Protein AF-A0A9W6FPJ8-F1 (afdb_monomer_lite)

Secondary structure (DSSP, 8-state):
-PPP--------------GGGTTTSS------------HHHHHHHHHHHHHHHHHHHHHHHHHHHHHHHHHHHHHHHHHHHHHHHHHHHHHHHHHHHHTTPPPPHHHHHHHHHT-TTS-HHHHHHHTT-TTHHHHHHHHHHSS-EEEE-TTSS--EEEES-STT---S-HHHHHHHHHHHHHHHHHHHHHHHHHHHHHHHHHHHHHHHHHHTT--HHHHHHH---SS--HHHHHHHHHHHHHHHHHHGGGTSSSSSS--

Radius of gyration: 35.2 Å; chains: 1; bounding box: 93×47×90 Å

pLDDT: mean 74.2, std 18.79, range [30.8, 96.25]

Organism: NCBI:txid88374

Sequence (259 aa):
MLPPRMFRAETVLQPSYSPECQSGVGGHQYSTYMARVDRRDRLSTSTELIAECEAQMWRAAAEVAAARAARDEAERRLQLARDAVGPMIQRYGSALDLNNQHVSRETVRALYWDHPDIRARDISDAFAIEGGAAAVHRHSGSSEVVVWCVGGCDTEIRIRSRTSWSDICEPCMARRTQERREAHEAWQAQHRAAREADKDRDRVWIREQLSAGRTPEEVSRSWEPDETSSLARAIFRETLLEELARWIPSRHVREDVGG

Foldseek 3Di:
DDDDDDDPPPPPPPPPDDCVVVPPDDDPDDDDDPDDDDPVVVVVVVVVVVVVVVVVVVVVVVVVVVVVVVVVVVVVVVVVVLVVVLVVLLVVLVVCVVVVHADDLVNLLCQVPVPVSRQLQSNCVSNVPPPGSVVSQQSNLVDWDWDAQPLPPRDTDTGSGPVPDPSHDPVSVVVVVVVVVVVVVVVVVVVVVVLVVLLVVLLVQLVVCVVVVDDLVRSLVPDDDPDPDPVSSVSSVVSSVVNCVVVVVVVPPPDPDDD

Structure (mmCIF, N/CA/C/O backbone):
data_AF-A0A9W6FPJ8-F1
#
_entry.id   AF-A0A9W6FPJ8-F1
#
loop_
_atom_site.group_PDB
_atom_site.id
_atom_site.type_symbol
_atom_site.label_atom_id
_atom_site.label_alt_id
_atom_site.label_comp_id
_atom_site.label_asym_id
_atom_site.label_entity_id
_atom_site.label_seq_id
_atom_site.pdbx_PDB_ins_code
_atom_site.Cartn_x
_atom_site.Cartn_y
_atom_site.Cartn_z
_atom_site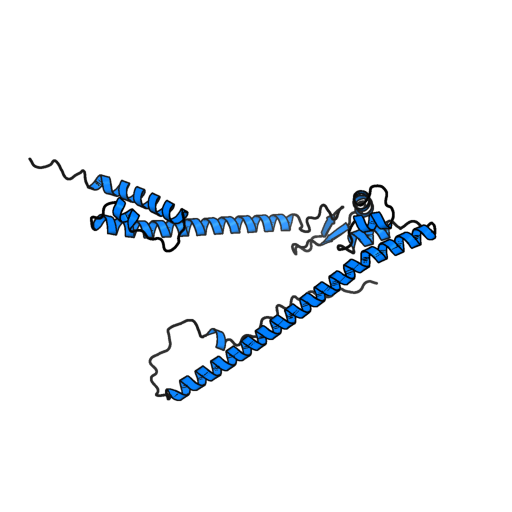.occupancy
_atom_site.B_iso_or_equiv
_atom_site.auth_seq_id
_atom_site.auth_comp_id
_atom_site.auth_asym_id
_atom_site.auth_atom_id
_atom_site.pdbx_PDB_model_num
ATOM 1 N N . MET A 1 1 ? -16.265 -23.450 19.281 1.00 30.80 1 MET A N 1
ATOM 2 C CA . MET A 1 1 ? -16.197 -24.068 17.939 1.00 30.80 1 MET A CA 1
ATOM 3 C C . MET A 1 1 ? -16.129 -22.945 16.918 1.00 30.80 1 MET A C 1
ATOM 5 O O . MET A 1 1 ? -17.082 -22.187 16.816 1.00 30.80 1 MET A O 1
ATOM 9 N N . LEU A 1 2 ? -14.980 -22.772 16.266 1.00 31.95 2 LEU A N 1
ATOM 10 C CA . LEU A 1 2 ? -14.749 -21.771 15.215 1.00 31.95 2 LEU A CA 1
ATOM 11 C C . LEU A 1 2 ? -14.789 -22.476 13.845 1.00 31.95 2 LEU A C 1
ATOM 13 O O . LEU A 1 2 ? -14.397 -23.643 13.784 1.00 31.95 2 LEU A O 1
ATOM 17 N N . PRO A 1 3 ? -15.254 -21.827 12.763 1.00 32.22 3 PRO A N 1
ATOM 18 C CA . PRO A 1 3 ? -15.285 -22.447 11.442 1.00 32.22 3 PRO A CA 1
ATOM 19 C C . PRO A 1 3 ? -13.881 -22.511 10.806 1.00 32.22 3 PRO A C 1
ATOM 21 O O . PRO A 1 3 ? -13.049 -21.640 11.075 1.00 32.22 3 PRO A O 1
ATOM 24 N N . PRO A 1 4 ? -13.619 -23.487 9.915 1.00 36.69 4 PRO A N 1
ATOM 25 C CA . PRO A 1 4 ? -12.399 -23.528 9.121 1.00 36.69 4 PRO A CA 1
ATOM 26 C C . PRO A 1 4 ? -12.493 -22.464 8.021 1.00 36.69 4 PRO A C 1
ATOM 28 O O . PRO A 1 4 ? -13.394 -22.507 7.182 1.00 36.69 4 PRO A O 1
ATOM 31 N N . ARG A 1 5 ? -11.589 -21.477 8.011 1.00 40.25 5 ARG A N 1
ATOM 32 C CA . ARG A 1 5 ? -11.500 -20.547 6.880 1.00 40.25 5 ARG A CA 1
ATOM 33 C C . ARG A 1 5 ? -10.633 -21.155 5.788 1.00 40.25 5 ARG A C 1
ATOM 35 O O . ARG A 1 5 ? -9.445 -21.394 5.964 1.00 40.25 5 ARG A O 1
ATOM 42 N N . MET A 1 6 ? -11.328 -21.437 4.693 1.00 32.88 6 MET A N 1
ATOM 43 C CA . MET A 1 6 ? -10.871 -22.057 3.465 1.00 32.88 6 MET A CA 1
ATOM 44 C C . MET A 1 6 ? -9.714 -21.301 2.807 1.00 32.88 6 MET A C 1
ATOM 46 O O . MET A 1 6 ? -9.675 -20.072 2.785 1.00 32.88 6 MET A O 1
ATOM 50 N N . PHE A 1 7 ? -8.818 -22.106 2.242 1.00 34.84 7 PHE A N 1
ATOM 51 C CA . PHE A 1 7 ? -7.838 -21.811 1.206 1.00 34.84 7 PHE A CA 1
ATOM 52 C C . PHE A 1 7 ? -8.159 -20.575 0.351 1.00 34.84 7 PHE A C 1
ATOM 54 O O . PHE A 1 7 ? -9.160 -20.540 -0.365 1.00 34.84 7 PHE A O 1
ATOM 61 N N . ARG A 1 8 ? -7.234 -19.609 0.324 1.00 35.06 8 ARG A N 1
ATOM 62 C CA . ARG A 1 8 ? -7.057 -18.749 -0.851 1.00 35.06 8 ARG A CA 1
ATOM 63 C C . ARG A 1 8 ? -6.276 -19.545 -1.891 1.00 35.06 8 ARG A C 1
ATOM 65 O O . ARG A 1 8 ? -5.055 -19.484 -1.937 1.00 35.06 8 ARG A O 1
ATOM 72 N N . ALA A 1 9 ? -6.990 -20.301 -2.717 1.00 33.94 9 ALA A N 1
ATOM 73 C CA . ALA A 1 9 ? -6.494 -20.567 -4.055 1.00 33.94 9 ALA A CA 1
ATOM 74 C C . ALA A 1 9 ? -6.689 -19.264 -4.836 1.00 33.94 9 ALA A C 1
ATOM 76 O O . ALA A 1 9 ? -7.799 -18.953 -5.270 1.00 33.94 9 ALA A O 1
ATOM 77 N N . GLU A 1 10 ? -5.625 -18.474 -4.976 1.00 34.28 10 GLU A N 1
ATOM 78 C CA . GLU A 1 10 ? -5.518 -17.565 -6.113 1.00 34.28 10 GLU A CA 1
ATOM 79 C C . GLU A 1 10 ? -5.540 -18.445 -7.358 1.00 34.28 10 GLU A C 1
ATOM 81 O O . GLU A 1 10 ? -4.522 -18.926 -7.849 1.00 34.28 10 GLU A O 1
ATOM 86 N N . THR A 1 11 ? -6.749 -18.724 -7.836 1.00 36.41 11 THR A N 1
ATOM 87 C CA . THR A 1 11 ? -6.932 -19.199 -9.193 1.00 36.41 11 THR A CA 1
ATOM 88 C C . THR A 1 11 ? -6.611 -17.977 -10.030 1.00 36.41 11 THR A C 1
ATOM 90 O O . THR A 1 11 ? -7.465 -17.119 -10.250 1.00 36.41 11 THR A O 1
ATOM 93 N N . VAL A 1 12 ? -5.338 -17.835 -10.400 1.00 36.38 12 VAL A N 1
ATOM 94 C CA . VAL A 1 12 ? -4.962 -17.023 -11.548 1.00 36.38 12 VAL A CA 1
ATOM 95 C C . VAL A 1 12 ? -5.827 -17.574 -12.670 1.00 36.38 12 VAL A C 1
ATOM 97 O O . VAL A 1 12 ? -5.592 -18.683 -13.148 1.00 36.38 12 VAL A O 1
ATOM 100 N N . LEU A 1 13 ? -6.899 -16.855 -13.003 1.00 35.12 13 LEU A N 1
ATOM 101 C CA . LEU A 1 13 ? -7.647 -17.069 -14.227 1.00 35.12 13 LEU A CA 1
ATOM 102 C C . LEU A 1 13 ? -6.629 -16.817 -15.328 1.00 35.12 13 LEU A C 1
ATOM 104 O O . LEU A 1 13 ? -6.406 -15.675 -15.720 1.00 35.12 13 LEU A O 1
ATOM 108 N N . GLN A 1 14 ? -5.920 -17.868 -15.737 1.00 35.00 14 GLN A N 1
ATOM 109 C CA . GLN A 1 14 ? -5.191 -17.832 -16.981 1.00 35.00 14 GLN A CA 1
ATOM 110 C C . GLN A 1 14 ? -6.270 -17.667 -18.046 1.00 35.00 14 GLN A C 1
ATOM 112 O O . GLN A 1 14 ? -7.116 -18.555 -18.175 1.00 35.00 14 GLN A O 1
ATOM 117 N N . PRO A 1 15 ? -6.316 -16.530 -18.755 1.00 38.25 15 PRO A N 1
ATOM 118 C CA . PRO A 1 15 ? -7.157 -16.438 -19.931 1.00 38.25 15 PRO A CA 1
ATOM 119 C C . PRO A 1 15 ? -6.788 -17.604 -20.848 1.00 38.25 15 PRO A C 1
ATOM 121 O O . PRO A 1 15 ? -5.620 -17.799 -21.191 1.00 38.25 15 PRO A O 1
ATOM 124 N N . SER A 1 16 ? -7.784 -18.418 -21.180 1.00 41.06 16 SER A N 1
ATOM 125 C CA . SER A 1 16 ? -7.680 -19.511 -22.136 1.00 41.06 16 SER A CA 1
ATOM 126 C C . SER A 1 16 ? -7.473 -18.916 -23.528 1.00 41.06 16 SER A C 1
ATOM 128 O O . SER A 1 16 ? -8.414 -18.788 -24.307 1.00 41.06 16 SER A O 1
ATOM 130 N N . TYR A 1 17 ? -6.253 -18.468 -23.812 1.00 45.59 17 TYR A N 1
ATOM 131 C CA . TYR A 1 17 ? -5.862 -18.014 -25.136 1.00 45.59 17 TYR A CA 1
ATOM 132 C C . TYR A 1 17 ? -5.575 -19.233 -26.008 1.00 45.59 17 TYR A C 1
ATOM 134 O O . TYR A 1 17 ? -4.779 -20.097 -25.635 1.00 45.59 17 TYR A O 1
ATOM 142 N N . SER A 1 18 ? -6.222 -19.301 -27.173 1.00 42.56 18 SER A N 1
ATOM 143 C CA . SER A 1 18 ? -5.854 -20.275 -28.196 1.00 42.56 18 SER A CA 1
ATOM 144 C C . SER A 1 18 ? -4.434 -19.956 -28.695 1.00 42.56 18 SER A C 1
ATOM 146 O O . SER A 1 18 ? -4.172 -18.803 -29.056 1.00 42.56 18 SER A O 1
ATOM 148 N N . PRO A 1 19 ? -3.507 -20.932 -28.736 1.00 50.31 19 PRO A N 1
ATOM 149 C CA . PRO A 1 19 ? -2.135 -20.725 -29.211 1.00 50.31 19 PRO A CA 1
ATOM 150 C C . PRO A 1 19 ? -2.054 -20.251 -30.676 1.00 50.31 19 PRO A C 1
ATOM 152 O O . PRO A 1 19 ? -1.022 -19.737 -31.099 1.00 50.31 19 PRO A O 1
ATOM 155 N N . GLU A 1 20 ? -3.144 -20.346 -31.439 1.00 47.44 20 GLU A N 1
ATOM 156 C CA . GLU A 1 20 ? -3.218 -19.926 -32.844 1.00 47.44 20 GLU A CA 1
ATOM 157 C C . GLU A 1 20 ? -3.159 -18.396 -33.036 1.00 47.44 20 GLU A C 1
ATOM 159 O O . GLU A 1 20 ? -2.593 -17.930 -34.026 1.00 47.44 20 GLU A O 1
ATOM 164 N N . CYS A 1 21 ? -3.632 -17.589 -32.072 1.00 44.09 21 CYS A N 1
ATOM 165 C CA . CYS A 1 21 ? -3.516 -16.122 -32.161 1.00 44.09 21 CYS A CA 1
ATOM 166 C C . CYS A 1 21 ? -2.109 -15.610 -31.731 1.00 44.09 21 CYS A C 1
ATOM 168 O O . CYS A 1 21 ? -1.818 -14.430 -31.916 1.00 44.09 21 CYS A O 1
ATOM 170 N N . GLN A 1 22 ? -1.205 -16.454 -31.193 1.00 46.06 22 GLN A N 1
ATOM 171 C CA . GLN A 1 22 ? 0.182 -16.063 -30.848 1.00 46.06 22 GLN A CA 1
ATOM 172 C C . GLN A 1 22 ? 1.151 -16.122 -32.041 1.00 46.06 22 GLN A C 1
ATOM 174 O O . GLN A 1 22 ? 2.138 -15.388 -32.073 1.00 46.06 22 GLN A O 1
ATOM 179 N N . SER A 1 23 ? 0.876 -16.955 -33.046 1.00 43.94 23 SER A N 1
ATOM 180 C CA . SER A 1 23 ? 1.789 -17.210 -34.174 1.00 43.94 23 SER A CA 1
ATOM 181 C C . SER A 1 23 ? 1.820 -16.125 -35.265 1.00 43.94 23 SER A C 1
ATOM 183 O O . SER A 1 23 ? 2.499 -16.295 -36.274 1.00 43.94 23 SER A O 1
ATOM 185 N N . GLY A 1 24 ? 1.113 -15.003 -35.093 1.00 42.00 24 GLY A N 1
ATOM 186 C CA . GLY A 1 24 ? 1.022 -13.946 -36.111 1.00 42.00 24 GLY A CA 1
ATOM 187 C C . GLY A 1 24 ? 2.214 -12.982 -36.184 1.00 42.00 24 GLY A C 1
ATOM 188 O O . GLY A 1 24 ? 2.346 -12.263 -37.172 1.00 42.00 24 GLY A O 1
ATOM 189 N N . VAL A 1 25 ? 3.087 -12.941 -35.170 1.00 41.84 25 VAL A N 1
ATOM 190 C CA . VAL A 1 25 ? 4.192 -11.966 -35.106 1.00 41.84 25 VAL A CA 1
ATOM 191 C C . VAL A 1 25 ? 5.490 -12.653 -34.684 1.00 41.84 25 VAL A C 1
ATOM 193 O O . VAL A 1 25 ? 5.922 -12.564 -33.541 1.00 41.84 25 VAL A O 1
ATOM 196 N N . GLY A 1 26 ? 6.132 -13.352 -35.620 1.00 33.97 26 GLY A N 1
ATOM 197 C CA . GLY A 1 26 ? 7.508 -13.811 -35.435 1.00 33.97 26 GLY A CA 1
ATOM 198 C C . GLY A 1 26 ? 7.850 -15.069 -36.220 1.00 33.97 26 GLY A C 1
ATOM 199 O O . GLY A 1 26 ? 7.308 -16.135 -35.961 1.00 33.97 26 GLY A O 1
ATOM 200 N N . GLY A 1 27 ? 8.819 -14.948 -37.128 1.00 33.25 27 GLY A N 1
ATOM 201 C CA . GLY A 1 27 ? 9.540 -16.097 -37.673 1.00 33.25 27 GLY A CA 1
ATOM 202 C C . GLY A 1 27 ? 9.330 -16.316 -39.163 1.00 33.25 27 GLY A C 1
ATOM 203 O O . GLY A 1 27 ? 8.503 -17.115 -39.593 1.00 33.25 27 GLY A O 1
ATOM 204 N N . HIS A 1 28 ? 10.167 -15.663 -39.967 1.00 42.62 28 HIS A N 1
ATOM 205 C CA . HIS A 1 28 ? 10.534 -16.177 -41.279 1.00 42.62 28 HIS A CA 1
ATOM 206 C C . HIS A 1 28 ? 11.012 -17.627 -41.137 1.00 42.62 28 HIS A C 1
ATOM 208 O O . HIS A 1 28 ? 12.124 -17.835 -40.668 1.00 42.62 28 HIS A O 1
ATOM 214 N N . GLN A 1 29 ? 10.189 -18.599 -41.536 1.00 39.53 29 GLN A N 1
ATOM 215 C CA . GLN A 1 29 ? 10.597 -19.903 -42.077 1.00 39.53 29 GLN A CA 1
ATOM 216 C C . GLN A 1 29 ? 9.357 -20.746 -42.426 1.00 39.53 29 GLN A C 1
ATOM 218 O O . GLN A 1 29 ? 8.987 -21.662 -41.709 1.00 39.53 29 GLN A O 1
ATOM 223 N N . TYR A 1 30 ? 8.740 -20.476 -43.580 1.00 34.62 30 TYR A N 1
ATOM 224 C CA . TYR A 1 30 ? 7.978 -21.496 -44.309 1.00 34.62 30 TYR A CA 1
ATOM 225 C C . TYR A 1 30 ? 8.300 -21.411 -45.803 1.00 34.62 30 TYR A C 1
ATOM 227 O O . TYR A 1 30 ? 7.693 -20.672 -46.568 1.00 34.62 30 TYR A O 1
ATOM 235 N N . SER A 1 31 ? 9.342 -22.165 -46.153 1.00 36.62 31 SER A N 1
ATOM 236 C CA . SER A 1 31 ? 9.309 -23.234 -47.154 1.00 36.62 31 SER A CA 1
ATOM 237 C C . SER A 1 31 ? 8.759 -22.941 -48.556 1.00 36.62 31 SER A C 1
ATOM 239 O O . SER A 1 31 ? 7.589 -22.648 -48.790 1.00 36.62 31 SER A O 1
ATOM 241 N N . THR A 1 32 ? 9.647 -23.218 -49.503 1.00 40.50 32 THR A N 1
ATOM 242 C CA . THR A 1 32 ? 9.508 -23.503 -50.931 1.00 40.50 32 THR A CA 1
ATOM 243 C C . THR A 1 32 ? 8.515 -24.643 -51.253 1.00 40.50 32 THR A C 1
ATOM 245 O O . THR A 1 32 ? 8.874 -25.619 -51.906 1.00 40.50 32 THR A O 1
ATOM 248 N N . TYR A 1 33 ? 7.247 -24.525 -50.852 1.00 36.56 33 TYR A N 1
ATOM 249 C CA . TYR A 1 33 ? 6.158 -25.411 -51.291 1.00 36.56 33 TYR A CA 1
ATOM 250 C C . TYR A 1 33 ? 5.097 -24.603 -52.053 1.00 36.56 33 TYR A C 1
ATOM 252 O O . TYR A 1 33 ? 4.028 -24.250 -51.555 1.00 36.56 33 TYR A O 1
ATOM 260 N N . MET A 1 34 ? 5.426 -24.274 -53.304 1.00 37.56 34 MET A N 1
ATOM 261 C CA . MET A 1 34 ? 4.489 -23.749 -54.300 1.00 37.56 34 MET A CA 1
ATOM 262 C C . MET A 1 34 ? 3.585 -24.886 -54.800 1.00 37.56 34 MET A C 1
ATOM 264 O O . MET A 1 34 ? 3.751 -25.388 -55.908 1.00 37.56 34 MET A O 1
ATOM 268 N N . ALA A 1 35 ? 2.608 -25.286 -53.989 1.00 38.94 35 ALA A N 1
ATOM 269 C CA . ALA A 1 35 ? 1.376 -25.867 -54.508 1.00 38.94 35 ALA A CA 1
ATOM 270 C C . ALA A 1 35 ? 0.372 -24.719 -54.661 1.00 38.94 35 ALA A C 1
ATOM 272 O O . ALA A 1 35 ? 0.124 -23.977 -53.708 1.00 38.94 35 ALA A O 1
ATOM 273 N N . ARG A 1 36 ? -0.146 -24.527 -55.880 1.00 43.88 36 ARG A N 1
ATOM 274 C CA . ARG A 1 36 ? -1.185 -23.544 -56.214 1.00 43.88 36 ARG A CA 1
ATOM 275 C C . ARG A 1 36 ? -2.429 -23.804 -55.356 1.00 43.88 36 ARG A C 1
ATOM 277 O O . ARG A 1 36 ? -3.282 -24.593 -55.736 1.00 43.88 36 ARG A O 1
ATOM 284 N N . VAL A 1 37 ? -2.506 -23.143 -54.208 1.00 41.16 37 VAL A N 1
ATOM 285 C CA . VAL A 1 37 ? -3.750 -22.905 -53.477 1.00 41.16 37 VAL A CA 1
ATOM 286 C C . VAL A 1 37 ? -4.170 -21.491 -53.843 1.00 41.16 37 VAL A C 1
ATOM 288 O O . VAL A 1 37 ? -3.365 -20.559 -53.742 1.00 41.16 37 VAL A O 1
ATOM 291 N N . ASP A 1 38 ? -5.382 -21.367 -54.370 1.00 46.31 38 ASP A N 1
ATOM 292 C CA . ASP A 1 38 ? -5.922 -20.144 -54.941 1.00 46.31 38 ASP A CA 1
ATOM 293 C C . ASP A 1 38 ? -5.757 -18.959 -53.982 1.00 46.31 38 ASP A C 1
ATOM 295 O O . ASP A 1 38 ? -6.072 -19.020 -52.794 1.00 46.31 38 ASP A O 1
ATOM 299 N N . ARG A 1 39 ? -5.257 -17.835 -54.505 1.00 47.28 39 ARG A N 1
ATOM 300 C CA . ARG A 1 39 ? -4.978 -16.610 -53.730 1.00 47.28 39 ARG A CA 1
ATOM 301 C C . ARG A 1 39 ? -6.230 -16.064 -53.021 1.00 47.28 39 ARG A C 1
ATOM 303 O O . ARG A 1 39 ? -6.099 -15.290 -52.079 1.00 47.28 39 ARG A O 1
ATOM 310 N N . ARG A 1 40 ? -7.423 -16.468 -53.477 1.00 46.72 40 ARG A N 1
ATOM 311 C CA . ARG A 1 40 ? -8.728 -16.164 -52.873 1.00 46.72 40 ARG A CA 1
ATOM 312 C C . ARG A 1 40 ? -8.971 -16.916 -51.561 1.00 46.72 40 ARG A C 1
ATOM 314 O O . ARG A 1 40 ? -9.407 -16.276 -50.611 1.00 46.72 40 ARG A O 1
ATOM 321 N N . ASP A 1 41 ? -8.604 -18.193 -51.477 1.00 46.59 41 ASP A N 1
ATOM 322 C CA . ASP A 1 41 ? -8.879 -19.028 -50.298 1.00 46.59 41 ASP A CA 1
ATOM 323 C C . ASP A 1 41 ? -7.975 -18.678 -49.108 1.00 46.59 41 ASP A C 1
ATOM 325 O O . ASP A 1 41 ? -8.388 -18.801 -47.958 1.00 46.59 41 ASP A O 1
ATOM 329 N N . ARG A 1 42 ? -6.754 -18.176 -49.361 1.00 49.03 42 ARG A N 1
ATOM 330 C CA . ARG A 1 42 ? -5.849 -17.670 -48.303 1.00 49.03 42 ARG A CA 1
ATOM 331 C C . ARG A 1 42 ? -6.283 -16.324 -47.721 1.00 49.03 42 ARG A C 1
ATOM 333 O O . ARG A 1 42 ? -6.011 -16.050 -46.557 1.00 49.03 42 ARG A O 1
ATOM 340 N N . LEU A 1 43 ? -6.913 -15.466 -48.524 1.00 48.81 43 LEU A N 1
ATOM 341 C CA . LEU A 1 43 ? -7.408 -14.174 -48.044 1.00 48.81 43 LEU A CA 1
ATOM 342 C C . LEU A 1 43 ? -8.702 -14.347 -47.240 1.00 48.81 43 LEU A C 1
ATOM 344 O O . LEU A 1 43 ? -8.836 -13.673 -46.225 1.00 48.81 43 LEU A O 1
ATOM 348 N N . SER A 1 44 ? -9.590 -15.276 -47.627 1.00 55.53 44 SER A N 1
ATOM 349 C CA . SER A 1 44 ? -10.821 -15.564 -46.875 1.00 55.53 44 SER A CA 1
ATOM 350 C C . SER A 1 44 ? -10.536 -16.168 -45.496 1.00 55.53 44 SER A C 1
ATOM 352 O O . SER A 1 44 ? -11.045 -15.656 -44.502 1.00 55.53 44 SER A O 1
ATOM 354 N N . THR A 1 45 ? -9.637 -17.159 -45.406 1.00 57.84 45 THR A N 1
ATOM 355 C CA . THR A 1 45 ? -9.217 -17.735 -44.110 1.00 57.84 45 THR A CA 1
ATOM 356 C C . THR A 1 45 ? -8.509 -16.709 -43.227 1.00 57.84 45 THR A C 1
ATOM 358 O O . THR A 1 45 ? -8.746 -16.671 -42.024 1.00 57.84 45 THR A O 1
ATOM 361 N N . SER A 1 46 ? -7.684 -15.824 -43.800 1.00 62.22 46 SER A N 1
ATOM 362 C CA . SER A 1 46 ? -7.043 -14.751 -43.028 1.00 62.22 46 SER A CA 1
ATOM 363 C C . SER A 1 46 ? -8.054 -13.741 -42.478 1.00 62.22 46 SER A C 1
ATOM 365 O O . SER A 1 46 ? -7.877 -13.280 -41.355 1.00 62.22 46 SER A O 1
ATOM 367 N N . THR A 1 47 ? -9.098 -13.381 -43.231 1.00 68.56 47 THR A N 1
ATOM 368 C CA . THR A 1 47 ? -10.140 -12.461 -42.743 1.00 68.56 47 THR A CA 1
ATOM 369 C C . THR A 1 47 ? -11.045 -13.093 -41.689 1.00 68.56 47 THR A C 1
ATOM 371 O O . THR A 1 47 ? -11.430 -12.413 -40.743 1.00 68.56 47 THR A O 1
ATOM 374 N N . GLU A 1 48 ? -11.349 -14.386 -41.812 1.00 72.75 48 GLU A N 1
ATOM 375 C CA . GLU A 1 48 ? -12.137 -15.131 -40.822 1.00 72.75 48 GLU A CA 1
ATOM 376 C C . GLU A 1 48 ? -11.378 -15.272 -39.494 1.00 72.75 48 GLU A C 1
ATOM 378 O O . GLU A 1 48 ? -11.944 -15.001 -38.436 1.00 72.75 48 GLU A O 1
ATOM 383 N N . LEU A 1 49 ? -10.075 -15.576 -39.545 1.00 72.62 49 LEU A N 1
ATOM 384 C CA . LEU A 1 49 ? -9.211 -15.638 -38.360 1.00 72.62 49 LEU A CA 1
ATOM 385 C C . LEU A 1 49 ? -9.069 -14.278 -37.661 1.00 72.62 49 LEU A C 1
ATOM 387 O O . LEU A 1 49 ? -9.106 -14.210 -36.433 1.00 72.62 49 LEU A O 1
ATOM 391 N N . ILE A 1 50 ? -8.938 -13.185 -38.424 1.00 71.12 50 ILE A N 1
ATOM 392 C CA . ILE A 1 50 ? -8.898 -11.829 -37.854 1.00 71.12 50 ILE A CA 1
ATOM 393 C C . ILE A 1 50 ? -10.218 -11.519 -37.142 1.00 71.12 50 ILE A C 1
ATOM 395 O O . ILE A 1 50 ? -10.192 -11.093 -35.989 1.00 71.12 50 ILE A O 1
ATOM 399 N N . ALA A 1 51 ? -11.361 -11.787 -37.780 1.00 74.81 51 ALA A N 1
ATOM 400 C CA . ALA A 1 51 ? -12.673 -11.561 -37.178 1.00 74.81 51 ALA A CA 1
ATOM 401 C C . ALA A 1 51 ? -12.882 -12.401 -35.904 1.00 74.81 51 ALA A C 1
ATOM 403 O O . ALA A 1 51 ? -13.475 -11.925 -34.933 1.00 74.81 51 ALA A O 1
ATOM 404 N N . GLU A 1 52 ? -12.367 -13.633 -35.869 1.00 78.38 52 GLU A N 1
ATOM 405 C CA . GLU A 1 52 ? -12.427 -14.475 -34.678 1.00 78.38 52 GLU A CA 1
ATOM 406 C C . GLU A 1 52 ? -11.540 -13.944 -33.542 1.00 78.38 52 GLU A C 1
ATOM 408 O O . GLU A 1 52 ? -12.041 -13.780 -32.423 1.00 78.38 52 GLU A O 1
ATOM 413 N N . CYS A 1 53 ? -10.263 -13.626 -33.801 1.00 74.25 53 CYS A N 1
ATOM 414 C CA . CYS A 1 53 ? -9.384 -13.062 -32.769 1.00 74.25 53 CYS A CA 1
ATOM 415 C C . CYS A 1 53 ? -9.926 -11.690 -32.288 1.00 74.25 53 CYS A C 1
ATOM 417 O O . CYS A 1 53 ? -9.896 -11.415 -31.087 1.00 74.25 53 CYS A O 1
ATOM 419 N N . GLU A 1 54 ? -10.511 -10.858 -33.162 1.00 78.75 54 GLU A N 1
ATOM 420 C CA . GLU A 1 54 ? -11.201 -9.617 -32.767 1.00 78.75 54 GLU A CA 1
ATOM 421 C C . GLU A 1 54 ? -12.404 -9.900 -31.854 1.00 78.75 54 GLU A C 1
ATOM 423 O O . GLU A 1 54 ? -12.543 -9.281 -30.797 1.00 78.75 54 GLU A O 1
ATOM 428 N N . ALA A 1 55 ? -13.253 -10.871 -32.198 1.00 86.94 55 ALA A N 1
ATOM 429 C CA . ALA A 1 55 ? -14.396 -11.252 -31.371 1.00 86.94 55 ALA A CA 1
ATOM 430 C C . ALA A 1 55 ? -13.978 -11.831 -30.007 1.00 86.94 55 ALA A C 1
ATOM 432 O O . ALA A 1 55 ? -14.689 -11.649 -29.014 1.00 86.94 55 ALA A O 1
ATOM 433 N N . GLN A 1 56 ? -12.853 -12.546 -29.934 1.00 83.62 56 GLN A N 1
ATOM 434 C CA . GLN A 1 56 ? -12.285 -13.031 -28.672 1.00 83.62 56 GLN A CA 1
ATOM 435 C C . GLN A 1 56 ? -11.714 -11.875 -27.837 1.00 83.62 56 GLN A C 1
ATOM 437 O O . GLN A 1 56 ? -11.992 -11.795 -26.640 1.00 83.62 56 GLN A O 1
ATOM 442 N N . MET A 1 57 ? -11.002 -10.933 -28.464 1.00 87.81 57 MET A N 1
ATOM 443 C CA . MET A 1 57 ? -10.485 -9.731 -27.803 1.00 87.81 57 MET A CA 1
ATOM 444 C C . MET A 1 57 ? -11.617 -8.886 -27.206 1.00 87.81 57 MET A C 1
ATOM 446 O O . MET A 1 57 ? -11.531 -8.480 -26.047 1.00 87.81 57 MET A O 1
ATOM 450 N N . TRP A 1 58 ? -12.702 -8.655 -27.952 1.00 87.19 58 TRP A N 1
ATOM 451 C CA . TRP A 1 58 ? -13.851 -7.895 -27.454 1.00 87.19 58 TRP A CA 1
ATOM 452 C C . TRP A 1 58 ? -14.578 -8.602 -26.307 1.00 87.19 58 TRP A C 1
ATOM 454 O O . TRP A 1 58 ? -14.988 -7.941 -25.351 1.00 87.19 58 TRP A O 1
ATOM 464 N N . ARG A 1 59 ? -14.686 -9.937 -26.346 1.00 90.56 59 ARG A N 1
ATOM 465 C CA . ARG A 1 59 ? -15.218 -10.729 -25.224 1.00 90.56 59 ARG A CA 1
ATOM 466 C C . ARG A 1 59 ? -14.347 -10.593 -23.975 1.00 90.56 59 ARG A C 1
ATOM 468 O O . ARG A 1 59 ? -14.867 -10.252 -22.916 1.00 90.56 59 ARG A O 1
ATOM 475 N N . ALA A 1 60 ? -13.032 -10.753 -24.112 1.00 83.31 60 ALA A N 1
ATOM 476 C CA . ALA A 1 60 ? -12.095 -10.578 -23.004 1.00 83.31 60 ALA A CA 1
ATOM 477 C C . ALA A 1 60 ? -12.139 -9.146 -22.435 1.00 83.31 60 ALA A C 1
ATOM 479 O O . ALA A 1 60 ? -12.157 -8.952 -21.220 1.00 83.31 60 ALA A O 1
ATOM 480 N N . ALA A 1 61 ? -12.225 -8.127 -23.296 1.00 85.12 61 ALA A N 1
ATOM 481 C CA . ALA A 1 61 ? -12.367 -6.736 -22.872 1.00 85.12 61 ALA A CA 1
ATOM 482 C C . ALA A 1 61 ? -13.667 -6.500 -22.079 1.00 85.12 61 ALA A C 1
ATOM 484 O O . ALA A 1 61 ? -13.649 -5.793 -21.068 1.00 85.12 61 ALA A O 1
ATOM 485 N N . ALA A 1 62 ? -14.778 -7.117 -22.494 1.00 89.19 62 ALA A N 1
ATOM 486 C CA . ALA A 1 62 ? -16.053 -7.043 -21.784 1.00 89.19 62 ALA A CA 1
ATOM 487 C C . ALA A 1 62 ? -15.998 -7.736 -20.411 1.00 89.19 62 ALA A C 1
ATOM 489 O O . ALA A 1 62 ? -16.487 -7.179 -19.428 1.00 89.19 62 ALA A O 1
ATOM 490 N N . GLU A 1 63 ? -15.355 -8.902 -20.309 1.00 90.19 63 GLU A N 1
ATOM 491 C CA . GLU A 1 63 ? -15.140 -9.595 -19.031 1.00 90.19 63 GLU A CA 1
ATOM 492 C C . GLU A 1 63 ? -14.283 -8.764 -18.069 1.00 90.19 63 GLU A C 1
ATOM 494 O O . GLU A 1 63 ? -14.627 -8.616 -16.894 1.00 90.19 63 GLU A O 1
ATOM 499 N N . VAL A 1 64 ? -13.211 -8.138 -18.569 1.00 87.56 64 VAL A N 1
ATOM 500 C CA . VAL A 1 64 ? -12.382 -7.214 -17.780 1.00 87.56 64 VAL A CA 1
ATOM 501 C C . VAL A 1 64 ? -13.200 -6.013 -17.302 1.00 87.56 64 VAL A C 1
ATOM 503 O O . VAL A 1 64 ? -13.084 -5.615 -16.141 1.00 87.56 64 VAL A O 1
ATOM 506 N N . ALA A 1 65 ? -14.039 -5.432 -18.163 1.00 89.94 65 ALA A N 1
ATOM 507 C CA . ALA A 1 65 ? -14.910 -4.321 -17.788 1.00 89.94 65 ALA A CA 1
ATOM 508 C C . ALA A 1 65 ? -15.925 -4.729 -16.704 1.00 89.94 65 ALA A C 1
ATOM 510 O O . ALA A 1 65 ? -16.099 -4.002 -15.724 1.00 89.94 65 ALA A O 1
ATOM 511 N N . ALA A 1 66 ? -16.533 -5.912 -16.825 1.00 92.31 66 ALA A N 1
ATOM 512 C CA . ALA A 1 66 ? -17.452 -6.453 -15.826 1.00 92.31 66 ALA A CA 1
ATOM 513 C C . ALA A 1 66 ? -16.753 -6.719 -14.480 1.00 92.31 66 ALA A C 1
ATOM 515 O O . ALA A 1 66 ? -17.279 -6.360 -13.425 1.00 92.31 66 ALA A O 1
ATOM 516 N N . ALA A 1 67 ? -15.541 -7.281 -14.504 1.00 90.50 67 ALA A N 1
ATOM 517 C CA . ALA A 1 67 ? -14.743 -7.514 -13.303 1.00 90.50 67 ALA A CA 1
ATOM 518 C C . ALA A 1 67 ? -14.362 -6.202 -12.596 1.00 90.50 67 ALA A C 1
ATOM 520 O O . ALA A 1 67 ? -14.424 -6.122 -11.367 1.00 90.50 67 ALA A O 1
ATOM 521 N N . ARG A 1 68 ? -14.023 -5.151 -13.357 1.00 93.12 68 ARG A N 1
ATOM 522 C CA . ARG A 1 68 ? -13.774 -3.807 -12.808 1.00 93.12 68 ARG A CA 1
ATOM 523 C C . ARG A 1 68 ? -15.022 -3.234 -12.140 1.00 93.12 68 ARG A C 1
ATOM 525 O O . ARG A 1 68 ? -14.947 -2.843 -10.983 1.00 93.12 68 ARG A O 1
ATOM 532 N N . ALA A 1 69 ? -16.175 -3.292 -12.805 1.00 93.38 69 ALA A N 1
ATOM 533 C CA . ALA A 1 69 ? -17.433 -2.818 -12.227 1.00 93.38 69 ALA A CA 1
ATOM 534 C C . ALA A 1 69 ? -17.805 -3.563 -10.928 1.00 93.38 69 ALA A C 1
ATOM 536 O O . ALA A 1 69 ? -18.242 -2.950 -9.954 1.00 93.38 69 ALA A O 1
ATOM 537 N N . ALA A 1 70 ? -17.592 -4.883 -10.878 1.00 92.31 70 ALA A N 1
ATOM 538 C CA . ALA A 1 70 ? -17.834 -5.679 -9.675 1.00 92.31 70 ALA A CA 1
ATOM 539 C C . ALA A 1 70 ? -16.900 -5.295 -8.514 1.00 92.31 70 ALA A C 1
ATOM 541 O O . ALA A 1 70 ? -17.338 -5.259 -7.359 1.00 92.31 70 ALA A O 1
ATOM 542 N N . ARG A 1 71 ? -15.629 -4.990 -8.812 1.00 91.81 71 ARG A N 1
ATOM 543 C CA . ARG A 1 71 ? -14.665 -4.473 -7.834 1.00 91.81 71 ARG A CA 1
ATOM 544 C C . ARG A 1 71 ? -15.105 -3.110 -7.301 1.00 91.81 71 ARG A C 1
ATOM 546 O O . ARG A 1 71 ? -15.168 -2.957 -6.085 1.00 91.81 71 ARG A O 1
ATOM 553 N N . ASP A 1 72 ? -15.446 -2.170 -8.176 1.00 93.62 72 ASP A N 1
ATOM 554 C CA . ASP A 1 72 ? -15.859 -0.817 -7.780 1.00 93.62 72 ASP A CA 1
ATOM 555 C C . ASP A 1 72 ? -17.101 -0.863 -6.871 1.00 93.62 72 ASP A C 1
ATOM 557 O O . ASP A 1 72 ? -17.171 -0.192 -5.840 1.00 93.62 72 ASP A O 1
ATOM 561 N N . GLU A 1 73 ? -18.061 -1.739 -7.179 1.00 96.25 73 GLU A N 1
ATOM 562 C CA . GLU A 1 73 ? -19.240 -1.956 -6.337 1.00 96.25 73 GLU A CA 1
ATOM 563 C C . GLU A 1 73 ? -18.904 -2.627 -4.992 1.00 96.25 73 GLU A C 1
ATOM 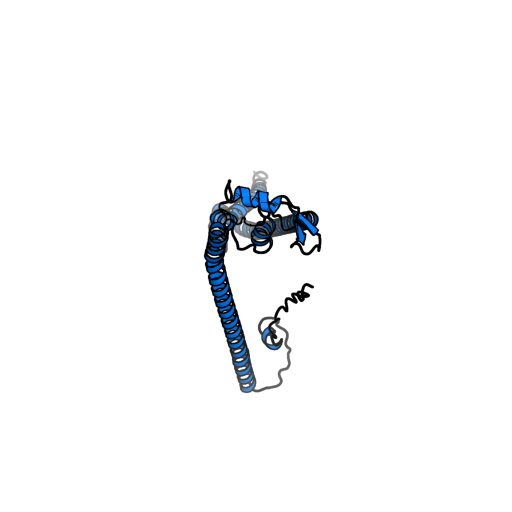565 O O . GLU A 1 73 ? -19.526 -2.334 -3.966 1.00 96.25 73 GLU A O 1
ATOM 570 N N . ALA A 1 74 ? -17.935 -3.544 -4.956 1.00 92.38 74 ALA A N 1
ATOM 571 C CA . ALA A 1 74 ? -17.456 -4.127 -3.703 1.00 92.38 74 ALA A CA 1
ATOM 572 C C . ALA A 1 74 ? -16.743 -3.081 -2.829 1.00 92.38 74 ALA A C 1
ATOM 574 O O . ALA A 1 74 ? -16.989 -3.029 -1.622 1.00 92.38 74 ALA A O 1
ATOM 575 N N . GLU A 1 75 ? -15.926 -2.213 -3.430 1.00 91.94 75 GLU A N 1
ATOM 576 C CA . GLU A 1 75 ? -15.266 -1.093 -2.749 1.00 91.94 75 GLU A CA 1
ATOM 577 C C . GLU A 1 75 ? -16.291 -0.100 -2.189 1.00 91.94 75 GLU A C 1
ATOM 579 O O . GLU A 1 75 ? -16.209 0.281 -1.019 1.00 91.94 75 GLU A O 1
ATOM 584 N N . ARG A 1 76 ? -17.322 0.244 -2.968 1.00 95.75 76 ARG A N 1
ATOM 585 C CA . ARG A 1 76 ? -18.420 1.108 -2.514 1.00 95.75 76 ARG A CA 1
ATOM 586 C C . ARG A 1 76 ? -19.168 0.509 -1.321 1.00 95.75 76 ARG A C 1
ATOM 588 O O . ARG A 1 76 ? -19.423 1.208 -0.341 1.00 95.75 76 ARG A O 1
ATOM 595 N N . ARG A 1 77 ? -19.507 -0.785 -1.368 1.00 93.75 77 ARG A N 1
ATOM 596 C CA . ARG A 1 77 ? -20.168 -1.484 -0.248 1.00 93.75 77 ARG A CA 1
ATOM 597 C C . ARG A 1 77 ? -19.289 -1.538 0.998 1.00 93.75 77 ARG A C 1
ATOM 599 O O . ARG A 1 77 ? -19.798 -1.338 2.100 1.00 93.75 77 ARG A O 1
ATOM 606 N N . LEU A 1 78 ? -17.987 -1.766 0.831 1.00 89.44 78 LEU A N 1
ATOM 607 C CA . LEU A 1 78 ? -17.026 -1.726 1.930 1.00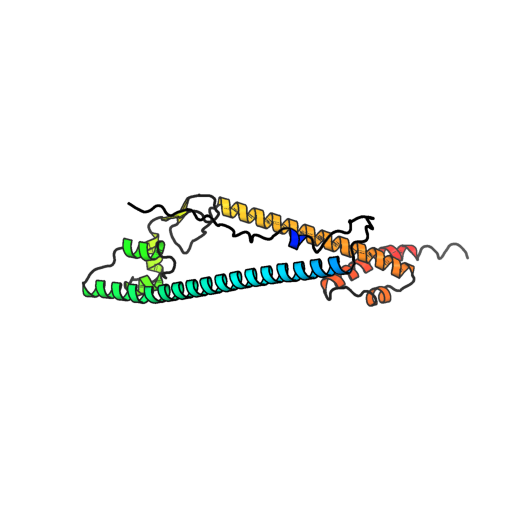 89.44 78 LEU A CA 1
ATOM 608 C C . LEU A 1 78 ? -16.971 -0.333 2.570 1.00 89.44 78 LEU A C 1
ATOM 610 O O . LEU A 1 78 ? -16.979 -0.230 3.794 1.00 89.44 78 LEU A O 1
ATOM 614 N N . GLN A 1 79 ? -16.966 0.730 1.765 1.00 88.62 79 GLN A N 1
ATOM 615 C CA . GLN A 1 79 ? -16.973 2.097 2.279 1.00 88.62 79 GLN A CA 1
ATOM 616 C C . GLN A 1 79 ? -18.248 2.400 3.076 1.00 88.62 79 GLN A C 1
ATOM 618 O O . GLN A 1 79 ? -18.153 2.869 4.205 1.00 88.62 79 GLN A O 1
ATOM 623 N N . LEU A 1 80 ? -19.425 2.034 2.555 1.00 91.06 80 LEU A N 1
ATOM 624 C CA . LEU A 1 80 ? -20.690 2.192 3.283 1.00 91.06 80 LEU A CA 1
ATOM 625 C C . LEU A 1 80 ? -20.693 1.447 4.624 1.00 91.06 80 LEU A C 1
ATOM 627 O O . LEU A 1 80 ? -21.190 1.966 5.622 1.00 91.06 80 LEU A O 1
ATOM 631 N N . ALA A 1 81 ? -20.132 0.235 4.661 1.00 87.81 81 ALA A N 1
ATOM 632 C CA . ALA A 1 81 ? -19.996 -0.517 5.902 1.00 87.81 81 ALA A CA 1
ATOM 633 C C . ALA A 1 81 ? -19.066 0.199 6.894 1.00 87.81 81 ALA A C 1
ATOM 635 O O . ALA A 1 81 ? -19.412 0.322 8.066 1.00 87.81 81 ALA A O 1
ATOM 636 N N . ARG A 1 82 ? -17.923 0.722 6.432 1.00 84.06 82 ARG A N 1
ATOM 637 C CA . ARG A 1 82 ? -16.981 1.490 7.265 1.00 84.06 82 ARG A CA 1
ATOM 638 C C . ARG A 1 82 ? -17.624 2.746 7.845 1.00 84.06 82 ARG A C 1
ATOM 640 O O . ARG A 1 82 ? -17.515 2.978 9.048 1.00 84.06 82 ARG A O 1
ATOM 647 N N . ASP A 1 83 ? -18.349 3.495 7.020 1.00 86.12 83 ASP A N 1
ATOM 648 C CA . ASP A 1 83 ? -19.040 4.718 7.435 1.00 86.12 83 ASP A CA 1
ATOM 649 C C . ASP A 1 83 ? -20.128 4.433 8.486 1.00 86.12 83 ASP A C 1
ATOM 651 O O . ASP A 1 83 ? -20.395 5.264 9.354 1.00 86.12 83 ASP A O 1
ATOM 655 N N . ALA A 1 84 ? -20.729 3.238 8.461 1.00 87.56 84 ALA A N 1
ATOM 656 C CA . ALA A 1 84 ? -21.742 2.827 9.429 1.00 87.56 84 ALA A CA 1
ATOM 657 C C . ALA A 1 84 ? -21.168 2.399 10.795 1.00 87.56 84 ALA A C 1
ATOM 659 O O . ALA A 1 84 ? -21.861 2.528 11.809 1.00 87.56 84 ALA A O 1
ATOM 660 N N . VAL A 1 85 ? -19.925 1.907 10.851 1.00 86.56 85 VAL A N 1
ATOM 661 C CA . VAL A 1 85 ? -19.333 1.347 12.081 1.00 86.56 85 VAL A CA 1
ATOM 662 C C . VAL A 1 85 ? -19.132 2.412 13.160 1.00 86.56 85 VAL A C 1
ATOM 664 O O . VAL A 1 85 ? -19.535 2.193 14.302 1.00 86.56 85 VAL A O 1
ATOM 667 N N . GLY A 1 86 ? -18.577 3.579 12.819 1.00 84.94 86 GLY A N 1
ATOM 668 C CA . GLY A 1 86 ? -18.342 4.665 13.784 1.00 84.94 86 GLY A CA 1
ATOM 669 C C . GLY A 1 86 ? -19.609 5.064 14.565 1.00 84.94 86 GLY A C 1
ATOM 670 O O . GLY A 1 86 ? -19.618 4.975 15.796 1.00 84.94 86 GLY A O 1
ATOM 671 N N . PRO A 1 87 ? -20.720 5.403 13.882 1.00 89.25 87 PRO A N 1
ATOM 672 C CA . PRO A 1 87 ? -22.002 5.694 14.526 1.00 89.25 87 PRO A CA 1
ATOM 673 C C . PRO A 1 87 ? -22.590 4.541 15.354 1.00 89.25 87 PRO A C 1
ATOM 675 O O . PRO A 1 87 ? -23.357 4.787 16.286 1.00 89.25 87 PRO A O 1
ATOM 678 N N . MET A 1 88 ? -22.300 3.278 15.017 1.00 88.88 88 MET A N 1
ATOM 679 C CA . MET A 1 88 ? -22.744 2.127 15.818 1.00 88.88 88 MET A CA 1
ATOM 680 C C . MET A 1 88 ? -21.954 2.010 17.122 1.00 88.88 88 MET A C 1
ATOM 682 O O . MET A 1 88 ? -22.559 1.808 18.173 1.00 88.88 88 MET A O 1
ATOM 686 N N . ILE A 1 89 ? -20.630 2.190 17.076 1.00 88.75 89 ILE A N 1
ATOM 687 C CA . ILE A 1 89 ? -19.777 2.188 18.274 1.00 88.75 89 ILE A CA 1
ATOM 688 C C . ILE A 1 89 ? -20.186 3.332 19.203 1.00 88.75 89 ILE A C 1
ATOM 690 O O . ILE A 1 89 ? -20.337 3.109 20.400 1.00 88.75 89 ILE A O 1
ATOM 694 N N . GLN A 1 90 ? -20.445 4.527 18.663 1.00 87.88 90 GLN A N 1
ATOM 695 C CA . GLN A 1 90 ? -20.935 5.661 19.455 1.00 87.88 90 GLN A CA 1
ATOM 696 C C . GLN A 1 90 ? -22.262 5.343 20.148 1.00 87.88 90 GLN A C 1
ATOM 698 O O . GLN A 1 90 ? -22.378 5.528 21.355 1.00 87.88 90 GLN A O 1
ATOM 703 N N . ARG A 1 91 ? -23.243 4.795 19.415 1.00 89.38 91 ARG A N 1
ATOM 704 C CA . ARG A 1 91 ? -24.527 4.375 20.002 1.00 89.38 91 ARG A CA 1
ATOM 705 C C . ARG A 1 91 ? -24.352 3.332 21.102 1.00 89.38 91 ARG A C 1
ATOM 707 O O . ARG A 1 91 ? -25.045 3.399 22.112 1.00 89.38 91 ARG A O 1
ATOM 714 N N . TYR A 1 92 ? -23.434 2.387 20.916 1.00 89.44 92 TYR A N 1
ATOM 715 C CA . TYR A 1 92 ? -23.116 1.389 21.932 1.00 89.44 92 TYR A CA 1
ATOM 716 C C . TYR A 1 92 ? -22.468 2.018 23.173 1.00 89.44 92 TYR A C 1
ATOM 718 O O . TYR A 1 92 ? -22.901 1.734 24.286 1.00 89.44 92 TYR A O 1
ATOM 726 N N . GLY A 1 93 ? -21.505 2.925 22.991 1.00 86.06 93 GLY A N 1
ATOM 727 C CA . GLY A 1 93 ? -20.903 3.698 24.079 1.00 86.06 93 GLY A CA 1
ATOM 728 C C . GLY A 1 93 ? -21.939 4.494 24.875 1.00 86.06 93 GLY A C 1
ATOM 729 O O . GLY A 1 93 ? -21.996 4.373 26.095 1.00 86.06 93 GLY A O 1
ATOM 730 N N . SER A 1 94 ? -22.840 5.209 24.193 1.00 87.06 94 SER A N 1
ATOM 731 C CA . SER A 1 94 ? -23.946 5.926 24.842 1.00 87.06 94 SER A CA 1
ATOM 732 C C . SER A 1 94 ? -24.905 4.994 25.589 1.00 87.06 94 SER A C 1
ATOM 734 O O . SER A 1 94 ? -25.394 5.344 26.658 1.00 87.06 94 SER A O 1
ATOM 736 N N . ALA A 1 95 ? -25.186 3.801 25.054 1.00 87.44 95 ALA A N 1
ATOM 737 C CA . ALA A 1 95 ? -26.037 2.824 25.730 1.00 87.44 95 ALA A CA 1
ATOM 738 C C . ALA A 1 95 ? -25.388 2.272 27.010 1.00 87.44 95 ALA A C 1
ATOM 740 O O . ALA A 1 95 ? -26.092 2.049 27.993 1.00 87.44 95 ALA A O 1
ATOM 741 N N . LEU A 1 96 ? -24.069 2.064 27.020 1.00 86.88 96 LEU A N 1
ATOM 742 C CA . LEU A 1 96 ? -23.336 1.671 28.227 1.00 86.88 96 LEU A CA 1
ATOM 743 C C . LEU A 1 96 ? -23.391 2.774 29.293 1.00 86.88 96 LEU A C 1
ATOM 745 O O . LEU A 1 96 ? -23.717 2.483 30.443 1.00 86.88 96 LEU A O 1
ATOM 749 N N . ASP A 1 97 ? -23.166 4.026 28.889 1.00 84.88 97 ASP A N 1
ATOM 750 C CA . ASP A 1 97 ? -23.204 5.199 29.772 1.00 84.88 97 ASP A CA 1
ATOM 751 C C . ASP A 1 97 ? -24.582 5.378 30.436 1.00 84.88 97 ASP A C 1
ATOM 753 O O . ASP A 1 97 ? -24.684 5.461 31.658 1.00 84.88 97 ASP A O 1
ATOM 757 N N . LEU A 1 98 ? -25.669 5.280 29.657 1.00 81.88 98 LEU A N 1
ATOM 758 C CA . LEU A 1 98 ? -27.047 5.336 30.173 1.00 81.88 98 LEU A CA 1
ATOM 759 C C . LEU A 1 98 ? -27.358 4.251 31.215 1.00 81.88 98 LEU A C 1
ATOM 761 O O . LEU A 1 98 ? -28.205 4.454 32.085 1.00 81.88 98 LEU A O 1
ATOM 765 N N . ASN A 1 99 ? -26.696 3.097 31.124 1.00 82.31 99 ASN A N 1
ATOM 766 C CA . ASN A 1 99 ? -26.871 1.982 32.052 1.00 82.31 99 ASN A CA 1
ATOM 767 C C . ASN A 1 99 ? -25.836 1.980 33.193 1.00 82.31 99 ASN A C 1
ATOM 769 O O . ASN A 1 99 ? -25.804 1.021 33.965 1.00 82.31 99 ASN A O 1
ATOM 773 N N . ASN A 1 100 ? -24.998 3.021 33.314 1.00 87.88 100 ASN A N 1
ATOM 774 C CA . ASN A 1 100 ? -23.860 3.084 34.241 1.00 87.88 100 ASN A CA 1
ATOM 775 C C . ASN A 1 100 ? -22.937 1.853 34.139 1.00 87.88 100 ASN A C 1
ATOM 777 O O . ASN A 1 100 ? -22.428 1.345 35.141 1.00 87.88 100 ASN A O 1
ATOM 781 N N . GLN A 1 101 ? -22.756 1.333 32.924 1.00 83.19 101 GLN A N 1
ATOM 782 C CA . GLN A 1 101 ? -21.876 0.207 32.637 1.00 83.19 101 GLN A CA 1
ATOM 783 C C . GLN A 1 101 ? -20.583 0.702 31.995 1.00 83.19 101 GLN A C 1
ATOM 785 O O . GLN A 1 101 ? -20.577 1.616 31.176 1.00 83.19 101 GLN A O 1
ATOM 790 N N . HIS A 1 102 ? -19.472 0.053 32.331 1.00 81.94 102 HIS A N 1
ATOM 791 C CA . HIS A 1 102 ? -18.189 0.306 31.685 1.00 81.94 102 HIS A CA 1
ATOM 792 C C . HIS A 1 102 ? -17.959 -0.685 30.542 1.00 81.94 102 HIS A C 1
ATOM 794 O O . HIS A 1 102 ? -18.320 -1.860 30.640 1.00 81.94 102 HIS A O 1
ATOM 800 N N . VAL A 1 103 ? -17.315 -0.228 29.465 1.00 86.06 103 VAL A N 1
ATOM 801 C CA . VAL A 1 103 ? -16.878 -1.121 28.387 1.00 86.06 103 VAL A CA 1
ATOM 802 C C . VAL A 1 103 ? -15.808 -2.084 28.908 1.00 86.06 103 VAL A C 1
ATOM 804 O O . VAL A 1 103 ? -14.889 -1.681 29.623 1.00 86.06 103 VAL A O 1
ATOM 807 N N . SER A 1 104 ? -15.902 -3.367 28.549 1.00 86.38 104 SER A N 1
ATOM 808 C CA . SER A 1 104 ? -14.860 -4.327 28.919 1.00 86.38 104 SER A CA 1
ATOM 809 C C . SER A 1 104 ? -13.581 -4.097 28.114 1.00 86.38 104 SER A C 1
ATOM 811 O O . SER A 1 104 ? -13.612 -3.739 26.929 1.00 86.38 104 SER A O 1
ATOM 813 N N . ARG A 1 105 ? -12.435 -4.377 28.738 1.00 83.25 105 ARG A N 1
ATOM 814 C CA . ARG A 1 105 ? -11.125 -4.305 28.079 1.00 83.25 105 ARG A CA 1
ATOM 815 C C . ARG A 1 105 ? -11.050 -5.242 26.874 1.00 83.25 105 ARG A C 1
ATOM 817 O O . ARG A 1 105 ? -10.476 -4.874 25.852 1.00 83.25 105 ARG A O 1
ATOM 824 N N . GLU A 1 106 ? -11.658 -6.423 26.958 1.00 84.50 106 GLU A N 1
ATOM 825 C CA . GLU A 1 106 ? -11.742 -7.391 25.861 1.00 84.50 106 GLU A CA 1
ATOM 826 C C . GLU A 1 106 ? -12.497 -6.823 24.655 1.00 84.50 106 GLU A C 1
ATOM 828 O O . GLU A 1 106 ? -12.075 -7.052 23.523 1.00 84.50 106 GLU A O 1
ATOM 833 N N . THR A 1 107 ? -13.556 -6.038 24.880 1.00 87.38 107 THR A N 1
ATOM 834 C CA . THR A 1 107 ? -14.318 -5.385 23.802 1.00 87.38 107 THR A CA 1
ATOM 835 C C . THR A 1 107 ? -13.469 -4.334 23.096 1.00 87.38 107 THR A C 1
ATOM 837 O O . THR A 1 107 ? -13.382 -4.330 21.869 1.00 87.38 107 THR A O 1
ATOM 840 N N . VAL A 1 108 ? -12.777 -3.480 23.859 1.00 86.25 108 VAL A N 1
ATOM 841 C CA . VAL A 1 108 ? -11.843 -2.485 23.305 1.00 86.25 108 VAL A CA 1
ATOM 842 C C . VAL A 1 108 ? -10.714 -3.176 22.533 1.00 86.25 108 VAL A C 1
ATOM 844 O O . VAL A 1 108 ? -10.351 -2.739 21.440 1.00 86.25 108 VAL A O 1
ATOM 847 N N . ARG A 1 109 ? -10.184 -4.288 23.062 1.00 84.62 109 ARG A N 1
ATOM 848 C CA . ARG A 1 109 ? -9.159 -5.103 22.399 1.00 84.62 109 ARG A CA 1
ATOM 849 C C . ARG A 1 109 ? -9.665 -5.672 21.074 1.00 84.62 109 ARG A C 1
ATOM 851 O O . ARG A 1 109 ? -8.963 -5.526 20.082 1.00 84.62 109 ARG A O 1
ATOM 858 N N . ALA A 1 110 ? -10.846 -6.286 21.055 1.00 85.00 110 ALA A N 1
ATOM 859 C CA . ALA A 1 110 ? -11.429 -6.889 19.857 1.00 85.00 110 ALA A CA 1
ATOM 860 C C . ALA A 1 110 ? -11.709 -5.836 18.773 1.00 85.00 110 ALA A C 1
ATOM 862 O O . ALA A 1 110 ? -11.267 -5.988 17.637 1.00 85.00 110 ALA A O 1
ATOM 863 N N . LEU A 1 111 ? -12.338 -4.711 19.136 1.00 86.88 111 LEU A N 1
ATOM 864 C CA . LEU A 1 111 ? -12.575 -3.594 18.212 1.00 86.88 111 LEU A CA 1
ATOM 865 C C . LEU A 1 111 ? -11.274 -3.042 17.620 1.00 86.88 111 LEU A C 1
ATOM 867 O O . LEU A 1 111 ? -11.240 -2.666 16.455 1.00 86.88 111 LEU A O 1
ATOM 871 N N . TYR A 1 112 ? -10.199 -3.005 18.405 1.00 86.50 112 TYR A N 1
ATOM 872 C CA . TYR A 1 112 ? -8.919 -2.477 17.952 1.00 86.50 112 TYR A CA 1
ATOM 873 C C . TYR A 1 112 ? -8.075 -3.484 17.146 1.00 86.50 112 TYR A C 1
ATOM 875 O O . TYR A 1 112 ? -7.404 -3.076 16.197 1.00 86.50 112 TYR A O 1
ATOM 883 N N . TRP A 1 113 ? -8.061 -4.771 17.511 1.00 81.00 113 TRP A N 1
ATOM 884 C CA . TRP A 1 113 ? -7.204 -5.793 16.888 1.00 81.00 113 TRP A CA 1
ATOM 885 C C . TRP A 1 113 ? -7.890 -6.567 15.765 1.00 81.00 113 TRP A C 1
ATOM 887 O O . TRP A 1 113 ? -7.295 -6.732 14.702 1.00 81.00 113 TRP A O 1
ATOM 897 N N . ASP A 1 114 ? -9.128 -7.010 15.979 1.00 82.44 114 ASP A N 1
ATOM 898 C CA . ASP A 1 114 ? -9.826 -7.907 15.049 1.00 82.44 114 ASP A CA 1
ATOM 899 C C . ASP A 1 114 ? -10.464 -7.133 13.886 1.00 82.44 114 ASP A C 1
ATOM 901 O O . ASP A 1 114 ? -10.733 -7.688 12.818 1.00 82.44 114 ASP A O 1
ATOM 905 N N . HIS A 1 115 ? -10.673 -5.828 14.076 1.00 83.94 115 HIS A N 1
ATOM 906 C CA . HIS A 1 115 ? -11.307 -4.945 13.105 1.00 83.94 115 HIS A CA 1
ATOM 907 C C . HIS A 1 115 ? -10.357 -3.811 12.700 1.00 83.94 115 HIS A C 1
ATOM 909 O O . HIS A 1 115 ? -10.449 -2.694 13.214 1.00 83.94 115 HIS A O 1
ATOM 915 N N . PRO A 1 116 ? -9.429 -4.066 11.757 1.00 76.50 116 PRO A N 1
ATOM 916 C CA . PRO A 1 116 ? -8.353 -3.136 11.461 1.00 76.50 116 PRO A CA 1
ATOM 917 C C . PRO A 1 116 ? -8.813 -1.774 10.929 1.00 76.50 116 PRO A C 1
ATOM 919 O O . PRO A 1 116 ? -8.108 -0.780 11.110 1.00 76.50 116 PRO A O 1
ATOM 922 N N . ASP A 1 117 ? -9.990 -1.736 10.314 1.00 78.62 117 ASP A N 1
ATOM 923 C CA . ASP A 1 117 ? -10.599 -0.535 9.748 1.00 78.62 117 ASP A CA 1
ATOM 924 C C . ASP A 1 117 ? -11.146 0.437 10.810 1.00 78.62 117 ASP A C 1
ATOM 926 O O . ASP A 1 117 ? -11.390 1.604 10.503 1.00 78.62 117 ASP A O 1
ATOM 930 N N . ILE A 1 118 ? -11.326 -0.014 12.056 1.00 85.38 118 ILE A N 1
ATOM 931 C CA . ILE A 1 118 ? -11.818 0.821 13.155 1.00 85.38 118 ILE A CA 1
ATOM 932 C C . ILE A 1 118 ? -10.645 1.611 13.733 1.00 85.38 118 ILE A C 1
ATOM 934 O O . ILE A 1 118 ? -9.634 1.042 14.162 1.00 85.38 118 ILE A O 1
ATOM 938 N N . ARG A 1 119 ? -10.754 2.943 13.753 1.00 85.81 119 ARG A N 1
ATOM 939 C CA . ARG A 1 119 ? -9.670 3.798 14.246 1.00 85.81 119 ARG A CA 1
ATOM 940 C C . ARG A 1 119 ? -9.685 3.840 15.770 1.00 85.81 119 ARG A C 1
ATOM 942 O O . ARG A 1 119 ? -10.732 3.954 16.399 1.00 85.81 119 ARG A O 1
ATOM 949 N N . ALA A 1 120 ? -8.495 3.854 16.373 1.00 87.56 120 ALA A N 1
ATOM 950 C CA . ALA A 1 120 ? -8.337 3.996 17.823 1.00 87.56 120 ALA A CA 1
ATOM 951 C C . ALA A 1 120 ? -8.999 5.269 18.377 1.00 87.56 120 ALA A C 1
ATOM 953 O O . ALA A 1 120 ? -9.476 5.273 19.507 1.00 87.56 120 ALA A O 1
ATOM 954 N N . ARG A 1 121 ? -9.053 6.339 17.573 1.00 88.44 121 ARG A N 1
ATOM 955 C CA . ARG A 1 121 ? -9.760 7.573 17.924 1.00 88.44 121 ARG A CA 1
ATOM 956 C C . ARG A 1 121 ? -11.263 7.352 18.067 1.00 88.44 121 ARG A C 1
ATOM 958 O O . ARG A 1 121 ? -11.811 7.758 19.078 1.00 88.44 121 ARG A O 1
ATOM 965 N N . ASP A 1 122 ? -11.892 6.654 17.127 1.00 89.50 122 ASP A N 1
ATOM 966 C CA . ASP A 1 122 ? -13.339 6.409 17.158 1.00 89.50 122 ASP A CA 1
ATOM 967 C C . ASP A 1 122 ? -13.730 5.579 18.391 1.00 89.50 122 ASP A C 1
ATOM 969 O O . ASP A 1 122 ? -14.730 5.858 19.046 1.00 89.50 122 ASP A O 1
ATOM 973 N N . ILE A 1 123 ? -12.892 4.601 18.753 1.00 89.44 123 ILE A N 1
ATOM 974 C CA . ILE A 1 123 ? -13.032 3.804 19.982 1.00 89.44 123 ILE A CA 1
ATOM 975 C C . ILE A 1 123 ? -12.887 4.694 21.224 1.00 89.44 123 ILE A C 1
ATOM 977 O O . ILE A 1 123 ? -13.685 4.602 22.153 1.00 89.44 123 ILE A O 1
ATOM 981 N N . SER A 1 124 ? -11.863 5.551 21.245 1.00 90.38 124 SER A N 1
ATOM 982 C CA . SER A 1 124 ? -11.606 6.452 22.367 1.00 90.38 124 SER A CA 1
ATOM 983 C C . SER A 1 124 ? -12.742 7.442 22.590 1.00 90.38 124 SER A C 1
ATOM 985 O O . SER A 1 124 ? -13.136 7.651 23.735 1.00 90.38 124 SER A O 1
ATOM 987 N N . ASP A 1 125 ? -13.230 8.051 21.511 1.00 88.00 125 ASP A N 1
ATOM 988 C CA . ASP A 1 125 ? -14.284 9.060 21.540 1.00 88.00 125 ASP A CA 1
ATOM 989 C C . ASP A 1 125 ? -15.611 8.416 21.977 1.00 88.00 125 ASP A C 1
ATOM 991 O O . ASP A 1 125 ? -16.323 8.974 22.807 1.00 88.00 125 ASP A O 1
ATOM 995 N N . ALA A 1 126 ? -15.921 7.207 21.489 1.00 88.69 126 ALA A N 1
ATOM 996 C CA . ALA A 1 126 ? -17.159 6.505 21.829 1.00 88.69 126 ALA A CA 1
ATOM 997 C C . ALA A 1 126 ? -17.230 6.012 23.284 1.00 88.69 126 ALA A C 1
ATOM 999 O O . ALA A 1 126 ? -18.314 5.990 23.861 1.00 88.69 126 ALA A O 1
ATOM 1000 N N . PHE A 1 127 ? -16.103 5.603 23.875 1.00 87.69 127 PHE A N 1
ATOM 1001 C CA . PHE A 1 127 ? -16.055 5.067 25.244 1.00 87.69 127 PHE A CA 1
ATOM 1002 C C . PHE A 1 127 ? -15.455 6.038 26.269 1.00 87.69 127 PHE A C 1
ATOM 1004 O O . PHE A 1 127 ? -15.132 5.615 27.377 1.00 87.69 127 PHE A O 1
ATOM 1011 N N . ALA A 1 128 ? -15.274 7.311 25.899 1.00 86.75 128 ALA A N 1
ATOM 1012 C CA . ALA A 1 128 ? -14.701 8.354 26.753 1.00 86.75 128 ALA A CA 1
ATOM 1013 C C . ALA A 1 128 ? -13.384 7.933 27.446 1.00 86.75 128 ALA A C 1
ATOM 1015 O O . ALA A 1 128 ? -13.170 8.186 28.631 1.00 86.75 128 ALA A O 1
ATOM 1016 N N . ILE A 1 129 ? -12.489 7.263 26.709 1.00 85.38 129 ILE A N 1
ATOM 1017 C CA . ILE A 1 129 ? -11.237 6.737 27.271 1.00 85.38 129 ILE A CA 1
ATOM 1018 C C . ILE A 1 129 ? -10.274 7.894 27.572 1.00 85.38 129 ILE A C 1
ATOM 1020 O O . ILE A 1 129 ? -9.818 8.604 26.671 1.00 85.38 129 ILE A O 1
ATOM 1024 N N . GLU A 1 130 ? -9.919 8.053 28.848 1.00 86.50 130 GLU A N 1
ATOM 1025 C CA . GLU A 1 130 ? -8.980 9.078 29.304 1.00 86.50 130 GLU A CA 1
ATOM 1026 C C . GLU A 1 130 ? -7.594 8.891 28.658 1.00 86.50 130 GLU A C 1
ATOM 1028 O O . GLU A 1 130 ? -7.023 7.798 28.643 1.00 86.50 130 GLU A O 1
ATOM 1033 N N . GLY A 1 131 ? -7.040 9.966 28.089 1.00 84.81 131 GLY A N 1
ATOM 1034 C CA . GLY A 1 131 ? -5.785 9.918 27.330 1.00 84.81 131 GLY A CA 1
ATOM 1035 C C . GLY A 1 131 ? -5.940 9.559 25.844 1.00 84.81 131 GLY A C 1
ATOM 1036 O O . GLY A 1 131 ? -4.929 9.401 25.150 1.00 84.81 131 GLY A O 1
ATOM 1037 N N . GLY A 1 132 ? -7.171 9.470 25.333 1.00 89.06 132 GLY A N 1
ATOM 1038 C CA . GLY A 1 132 ? -7.453 9.488 23.900 1.00 89.06 132 GLY A CA 1
ATOM 1039 C C . GLY A 1 132 ? -7.075 8.201 23.152 1.00 89.06 132 GLY A C 1
ATOM 1040 O O . GLY A 1 132 ? -6.828 7.140 23.730 1.00 89.06 132 GLY A O 1
ATOM 1041 N N . ALA A 1 133 ? -6.917 8.316 21.829 1.00 85.50 133 ALA A N 1
ATOM 1042 C CA . ALA A 1 133 ? -6.455 7.220 20.967 1.00 85.50 133 ALA A CA 1
ATOM 1043 C C . ALA A 1 133 ? -5.132 6.585 21.452 1.00 85.50 133 ALA A C 1
ATOM 1045 O O . ALA A 1 133 ? -4.939 5.375 21.347 1.00 85.50 133 ALA A O 1
ATOM 1046 N N . ALA A 1 134 ? -4.229 7.384 22.035 1.00 82.88 134 ALA A N 1
ATOM 1047 C CA . ALA A 1 134 ? -2.975 6.901 22.613 1.00 82.88 134 ALA A CA 1
ATOM 1048 C C . ALA A 1 134 ? -3.201 5.945 23.795 1.00 82.88 134 ALA A C 1
ATOM 1050 O O . ALA A 1 134 ? -2.470 4.963 23.947 1.00 82.88 134 ALA A O 1
ATOM 1051 N N . ALA A 1 135 ? -4.215 6.208 24.620 1.00 83.44 135 ALA A N 1
ATOM 1052 C CA . ALA A 1 135 ? -4.610 5.306 25.688 1.00 83.44 135 ALA A CA 1
ATOM 1053 C C . ALA A 1 135 ? -5.229 4.021 25.136 1.00 83.44 135 ALA A C 1
ATOM 1055 O O . ALA A 1 135 ? -4.874 2.959 25.635 1.00 83.44 135 ALA A O 1
ATOM 1056 N N . VAL A 1 136 ? -6.028 4.076 24.061 1.00 85.19 136 VAL A N 1
ATOM 1057 C CA . VAL A 1 136 ? -6.551 2.871 23.385 1.00 85.19 136 VAL A CA 1
ATOM 1058 C C . VAL A 1 136 ? -5.415 1.950 22.957 1.00 85.19 136 VAL A C 1
ATOM 1060 O O . VAL A 1 136 ? -5.433 0.783 23.329 1.00 85.19 136 VAL A O 1
ATOM 1063 N N . HIS A 1 137 ? -4.385 2.474 22.281 1.00 81.56 137 HIS A N 1
ATOM 1064 C CA . HIS A 1 137 ? -3.211 1.691 21.877 1.00 81.56 137 HIS A CA 1
ATOM 1065 C C . HIS A 1 137 ? -2.529 0.976 23.058 1.00 81.56 137 HIS A C 1
ATOM 1067 O O . HIS A 1 137 ? -2.146 -0.184 22.935 1.00 81.56 137 HIS A O 1
ATOM 1073 N N . ARG A 1 138 ? -2.392 1.636 24.217 1.00 76.19 138 ARG A N 1
ATOM 1074 C CA . ARG A 1 138 ? -1.802 1.028 25.428 1.00 76.19 138 ARG A CA 1
ATOM 1075 C C . ARG A 1 138 ? -2.755 0.039 26.108 1.00 76.19 138 ARG A C 1
ATOM 1077 O O . ARG A 1 138 ? -2.336 -1.014 26.592 1.00 76.19 138 ARG A O 1
ATOM 1084 N N . HIS A 1 139 ? -4.039 0.373 26.146 1.00 71.38 139 HIS A N 1
ATOM 1085 C CA . HIS A 1 139 ? -5.087 -0.393 26.811 1.00 71.38 139 HIS A CA 1
ATOM 1086 C C . HIS A 1 139 ? -5.358 -1.723 26.091 1.00 71.38 139 HIS A C 1
ATOM 1088 O O . HIS A 1 139 ? -5.489 -2.763 26.739 1.00 71.38 139 HIS A O 1
ATOM 1094 N N . SER A 1 140 ? -5.343 -1.707 24.754 1.00 71.50 140 SER A N 1
ATOM 1095 C CA . SER A 1 140 ? -5.472 -2.890 23.894 1.00 71.50 140 SER A CA 1
ATOM 1096 C C . SER A 1 140 ? -4.140 -3.594 23.601 1.00 71.50 140 SER A C 1
ATOM 1098 O O . SER A 1 140 ? -4.142 -4.794 23.330 1.00 71.50 140 SER A O 1
ATOM 1100 N N . GLY A 1 141 ? -3.013 -2.875 23.645 1.00 62.56 141 GLY A N 1
ATOM 1101 C CA . GLY A 1 141 ? -1.665 -3.374 23.332 1.00 62.56 141 GLY A CA 1
ATOM 1102 C C . GLY A 1 141 ? -0.855 -3.921 24.516 1.00 62.56 141 GLY A C 1
ATOM 1103 O O . GLY A 1 141 ? 0.254 -4.421 24.353 1.00 62.56 141 GLY A O 1
ATOM 1104 N N . SER A 1 142 ? -1.395 -3.860 25.732 1.00 59.69 142 SER A N 1
ATOM 1105 C CA . SER A 1 142 ? -0.745 -4.391 26.945 1.00 59.69 142 SER A CA 1
ATOM 1106 C C . SER A 1 142 ? -0.693 -5.925 27.008 1.00 59.69 142 SER A C 1
ATOM 1108 O O . SER A 1 142 ? -0.003 -6.477 27.860 1.00 59.69 142 SER A O 1
ATOM 1110 N N . SER A 1 143 ? -1.390 -6.616 26.107 1.00 64.50 143 SER A N 1
ATOM 1111 C CA . SER A 1 143 ? -1.305 -8.065 25.919 1.00 64.50 143 SER A CA 1
ATOM 1112 C C . SER A 1 143 ? -0.614 -8.345 24.587 1.00 64.50 143 SER A C 1
ATOM 1114 O O . SER A 1 143 ? -1.023 -7.791 23.569 1.00 64.50 143 SER A O 1
ATOM 1116 N N . GLU A 1 144 ? 0.417 -9.194 24.581 1.00 72.25 144 GLU A N 1
ATOM 1117 C CA . GLU A 1 144 ? 1.032 -9.645 23.327 1.00 72.25 144 GLU A CA 1
ATOM 1118 C C . GLU A 1 144 ? -0.011 -10.356 22.460 1.00 72.25 144 GLU A C 1
ATOM 1120 O O . GLU A 1 144 ? -0.724 -11.246 22.928 1.00 72.25 144 GLU A O 1
ATOM 1125 N N . VAL A 1 145 ? -0.102 -9.948 21.195 1.00 73.12 145 VAL A N 1
ATOM 1126 C CA . VAL A 1 145 ? -0.923 -10.609 20.181 1.00 73.12 145 VAL A CA 1
ATOM 1127 C C . VAL A 1 145 ? 0.005 -11.345 19.228 1.00 73.12 145 VAL A C 1
ATOM 1129 O O . VAL A 1 145 ? 1.010 -10.795 18.771 1.00 73.12 145 VAL A O 1
ATOM 1132 N N . VAL A 1 146 ? -0.334 -12.602 18.952 1.00 80.12 146 VAL A N 1
ATOM 1133 C CA . VAL A 1 146 ? 0.343 -13.423 17.951 1.00 80.12 146 VAL A CA 1
ATOM 1134 C C . VAL A 1 146 ? -0.292 -13.135 16.597 1.00 80.12 146 VAL A C 1
ATOM 1136 O O . VAL A 1 146 ? -1.498 -13.310 16.425 1.00 80.12 146 VAL A O 1
ATOM 1139 N N . VAL A 1 147 ? 0.517 -12.686 15.644 1.00 78.50 147 VAL A N 1
ATOM 1140 C CA . VAL A 1 147 ? 0.118 -12.497 14.246 1.00 78.50 147 VAL A CA 1
ATOM 1141 C C . VAL A 1 147 ? 0.996 -13.346 13.339 1.00 78.50 147 VAL A C 1
ATOM 1143 O O . VAL A 1 147 ? 2.150 -13.615 13.658 1.00 78.50 147 VAL A O 1
ATOM 1146 N N . TRP A 1 148 ? 0.468 -13.760 12.193 1.00 83.00 148 TRP A N 1
ATOM 1147 C CA . TRP A 1 148 ? 1.243 -14.491 11.192 1.00 83.00 148 TRP A CA 1
ATOM 1148 C C . TRP A 1 148 ? 1.983 -13.522 10.276 1.00 83.00 148 TRP A C 1
ATOM 1150 O O . TRP A 1 148 ? 1.428 -12.508 9.852 1.00 83.00 148 TRP A O 1
ATOM 1160 N N . CYS A 1 149 ? 3.232 -13.842 9.954 1.00 84.75 149 CYS A N 1
ATOM 1161 C CA . CYS A 1 149 ? 4.022 -13.063 9.014 1.00 84.75 149 CYS A CA 1
ATOM 1162 C C . CYS A 1 149 ? 3.397 -13.034 7.608 1.00 84.75 149 CYS A C 1
ATOM 1164 O O . CYS A 1 149 ? 3.235 -14.076 6.971 1.00 84.75 149 CYS A O 1
ATOM 1166 N N . VAL A 1 150 ? 3.184 -11.838 7.050 1.00 82.31 150 VAL A N 1
ATOM 1167 C CA . VAL A 1 150 ? 2.679 -11.653 5.671 1.00 82.31 150 VAL A CA 1
ATOM 1168 C C . VAL A 1 150 ? 3.738 -11.905 4.594 1.00 82.31 150 VAL A C 1
ATOM 1170 O O . VAL A 1 150 ? 3.439 -11.912 3.404 1.00 82.31 150 VAL A O 1
ATOM 1173 N N . GLY A 1 151 ? 4.993 -12.118 4.993 1.00 77.56 151 GLY A N 1
ATOM 1174 C CA . GLY A 1 151 ? 6.084 -12.531 4.109 1.00 77.56 151 GLY A CA 1
ATOM 1175 C C . GLY A 1 151 ? 5.974 -13.977 3.604 1.00 77.56 151 GLY A C 1
ATOM 1176 O O . GLY A 1 151 ? 6.833 -14.399 2.829 1.00 77.56 151 GLY A O 1
ATOM 1177 N N . GLY A 1 152 ? 4.950 -14.723 4.041 1.00 78.25 152 GLY A N 1
ATOM 1178 C CA . GLY A 1 152 ? 4.705 -16.110 3.638 1.00 78.25 152 GLY A CA 1
ATOM 1179 C C . GLY A 1 152 ? 5.664 -17.119 4.279 1.00 78.25 152 GLY A C 1
ATOM 1180 O O . GLY A 1 152 ? 5.836 -18.205 3.743 1.00 78.25 152 GLY A O 1
ATOM 1181 N N . CYS A 1 153 ? 6.332 -16.752 5.385 1.00 85.81 153 CYS A N 1
ATOM 1182 C CA . CYS A 1 153 ? 7.245 -17.634 6.135 1.00 85.81 153 CYS A CA 1
ATOM 1183 C C . CYS A 1 153 ? 6.528 -18.507 7.183 1.00 85.81 153 CYS A C 1
ATOM 1185 O O . CYS A 1 153 ? 7.220 -19.171 7.950 1.00 85.81 153 CYS A O 1
ATOM 1187 N N . ASP A 1 154 ? 5.193 -18.422 7.300 1.00 85.00 154 ASP A N 1
ATOM 1188 C CA . ASP A 1 154 ? 4.380 -19.042 8.365 1.00 85.00 154 ASP A CA 1
ATOM 1189 C C . ASP A 1 154 ? 4.992 -18.894 9.769 1.00 85.00 154 ASP A C 1
ATOM 1191 O O . ASP A 1 154 ? 4.860 -19.743 10.642 1.00 85.00 154 ASP A O 1
ATOM 1195 N N . THR A 1 155 ? 5.712 -17.795 10.000 1.00 86.00 155 THR A N 1
ATOM 1196 C CA . THR A 1 155 ? 6.316 -17.499 11.297 1.00 86.00 155 THR A CA 1
ATOM 1197 C C . THR A 1 155 ? 5.362 -16.627 12.090 1.00 86.00 155 THR A C 1
ATOM 1199 O O . THR A 1 155 ? 4.897 -15.592 11.602 1.00 86.00 155 THR A O 1
ATOM 1202 N N . GLU A 1 156 ? 5.105 -17.033 13.326 1.00 87.12 156 GLU A N 1
ATOM 1203 C CA . GLU A 1 156 ? 4.372 -16.243 14.304 1.00 87.12 156 GLU A CA 1
ATOM 1204 C C . GLU A 1 156 ? 5.230 -15.076 14.811 1.00 87.12 156 GLU A C 1
ATOM 1206 O O . GLU A 1 156 ? 6.369 -15.249 15.246 1.00 87.12 156 GLU A O 1
ATOM 1211 N N . ILE A 1 157 ? 4.668 -13.872 14.785 1.00 83.31 157 ILE A N 1
ATOM 1212 C CA . ILE A 1 157 ? 5.274 -12.646 15.295 1.00 83.31 157 ILE A CA 1
ATOM 1213 C C . ILE A 1 157 ? 4.457 -12.199 16.503 1.00 83.31 157 ILE A C 1
ATOM 1215 O O . ILE A 1 157 ? 3.234 -12.075 16.431 1.00 83.31 157 ILE A O 1
ATOM 1219 N N . ARG A 1 158 ? 5.129 -11.932 17.624 1.00 81.88 158 ARG A N 1
ATOM 1220 C CA . ARG A 1 158 ? 4.490 -11.361 18.814 1.00 81.88 158 ARG A CA 1
ATOM 1221 C C . ARG A 1 158 ? 4.620 -9.853 18.782 1.00 81.88 158 ARG A C 1
ATOM 1223 O O . ARG A 1 158 ? 5.730 -9.325 18.797 1.00 81.88 158 ARG A O 1
ATOM 1230 N N . ILE A 1 159 ? 3.486 -9.164 18.757 1.00 77.19 159 ILE A N 1
ATOM 1231 C CA . ILE A 1 159 ? 3.439 -7.703 18.722 1.00 77.19 159 ILE A CA 1
ATOM 1232 C C . ILE A 1 159 ? 2.610 -7.151 19.876 1.00 77.19 159 ILE A C 1
ATOM 1234 O O . ILE A 1 159 ? 1.630 -7.746 20.318 1.00 77.19 159 ILE A O 1
ATOM 1238 N N . ARG A 1 160 ? 3.027 -5.982 20.365 1.00 71.81 160 ARG A N 1
ATOM 1239 C CA . ARG A 1 160 ? 2.355 -5.244 21.447 1.00 71.81 160 ARG A CA 1
ATOM 1240 C C . ARG A 1 160 ? 1.586 -4.024 20.936 1.00 71.81 160 ARG A C 1
ATOM 1242 O O . ARG A 1 160 ? 0.854 -3.397 21.685 1.00 71.81 160 ARG A O 1
ATOM 1249 N N . SER A 1 161 ? 1.728 -3.663 19.660 1.00 70.88 161 SER A N 1
ATOM 1250 C CA . SER A 1 161 ? 0.970 -2.569 19.051 1.00 70.88 161 SER A CA 1
ATOM 1251 C C . SER A 1 161 ? 0.796 -2.770 17.546 1.00 70.88 161 SER A C 1
ATOM 1253 O O . SER A 1 161 ? 1.731 -3.188 16.867 1.00 70.88 161 SER A O 1
ATOM 1255 N N . ARG A 1 162 ? -0.376 -2.396 17.011 1.00 69.25 162 ARG A N 1
ATOM 1256 C CA . ARG A 1 162 ? -0.602 -2.241 15.559 1.00 69.25 162 ARG A CA 1
ATOM 1257 C C . ARG A 1 162 ? 0.140 -1.052 14.950 1.00 69.25 162 ARG A C 1
ATOM 1259 O O . ARG A 1 162 ? 0.194 -0.946 13.739 1.00 69.25 162 ARG A O 1
ATOM 1266 N N . THR A 1 163 ? 0.659 -0.117 15.744 1.00 65.50 163 THR A N 1
ATOM 1267 C CA . THR A 1 163 ? 1.405 1.037 15.207 1.00 65.50 163 THR A CA 1
ATOM 1268 C C . THR A 1 163 ? 2.895 0.754 15.047 1.00 65.50 163 THR A C 1
ATOM 1270 O O . THR A 1 163 ? 3.552 1.415 14.254 1.00 65.50 163 THR A O 1
ATOM 1273 N N . SER A 1 164 ? 3.428 -0.252 15.748 1.00 60.31 164 SER A N 1
ATOM 1274 C CA . SER A 1 164 ? 4.794 -0.762 15.569 1.00 60.31 164 SER A CA 1
ATOM 1275 C C . SER A 1 164 ? 4.855 -1.900 14.543 1.00 60.31 164 SER A C 1
ATOM 1277 O O . SER A 1 164 ? 5.739 -2.749 14.615 1.00 60.31 164 SER A O 1
ATOM 1279 N N . TRP A 1 165 ? 3.859 -1.986 13.659 1.00 58.47 165 TRP A N 1
ATOM 1280 C CA . TRP A 1 165 ? 3.677 -3.096 12.730 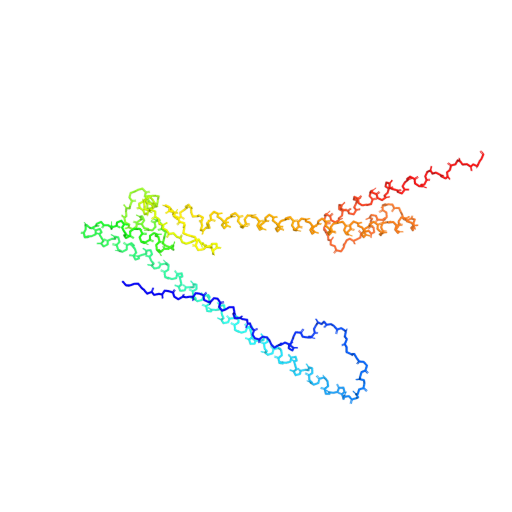1.00 58.47 165 TRP A CA 1
ATOM 1281 C C . TRP A 1 165 ? 4.814 -3.111 11.703 1.00 58.47 165 TRP A C 1
ATOM 1283 O O . TRP A 1 165 ? 4.885 -2.264 10.816 1.00 58.47 165 TRP A O 1
ATOM 1293 N N . SER A 1 166 ? 5.710 -4.089 11.818 1.00 61.81 166 SER A N 1
ATOM 1294 C CA . SER A 1 166 ? 6.263 -4.726 10.632 1.00 61.81 166 SER A CA 1
ATOM 1295 C C . SER A 1 166 ? 5.548 -6.060 10.485 1.00 61.81 166 SER A C 1
ATOM 1297 O O . SER A 1 166 ? 5.783 -6.983 11.263 1.00 61.81 166 SER A O 1
ATOM 1299 N N . ASP A 1 167 ? 4.691 -6.185 9.481 1.00 66.81 167 ASP A N 1
ATOM 1300 C CA . ASP A 1 167 ? 3.928 -7.410 9.196 1.00 66.81 167 ASP A CA 1
ATOM 1301 C C . ASP A 1 167 ? 4.842 -8.578 8.775 1.00 66.81 167 ASP A C 1
ATOM 1303 O O . ASP A 1 167 ? 4.387 -9.683 8.483 1.00 66.81 167 ASP A O 1
ATOM 1307 N N . ILE A 1 168 ? 6.148 -8.324 8.690 1.00 75.94 168 ILE A N 1
ATOM 1308 C CA . ILE A 1 168 ? 7.153 -9.186 8.098 1.00 75.94 168 ILE A CA 1
ATOM 1309 C C . ILE A 1 168 ? 8.130 -9.643 9.185 1.00 75.94 168 ILE A C 1
ATOM 1311 O O . ILE A 1 168 ? 8.753 -8.828 9.860 1.00 75.94 168 ILE A O 1
ATOM 1315 N N . CYS A 1 169 ? 8.275 -10.964 9.311 1.00 85.25 169 CYS A N 1
ATOM 1316 C CA . CYS A 1 169 ? 9.227 -11.642 10.185 1.00 85.25 169 CYS A CA 1
ATOM 1317 C C . CYS A 1 169 ? 10.650 -11.152 9.861 1.00 85.25 169 CYS A C 1
ATOM 1319 O O . CYS A 1 169 ? 10.968 -10.936 8.690 1.00 85.25 169 CYS A O 1
ATOM 1321 N N . GLU A 1 170 ? 11.517 -11.003 10.867 1.00 84.94 170 GLU A N 1
ATOM 1322 C CA . GLU A 1 170 ? 12.920 -10.595 10.674 1.00 84.94 170 GLU A CA 1
ATOM 1323 C C . GLU A 1 170 ? 13.627 -11.389 9.548 1.00 84.94 170 GLU A C 1
ATOM 1325 O O . GLU A 1 170 ? 14.240 -10.757 8.681 1.00 84.94 170 GLU A O 1
ATOM 1330 N N . PRO A 1 171 ? 13.439 -12.722 9.420 1.00 86.12 171 PRO A N 1
ATOM 1331 C CA . PRO A 1 171 ? 13.973 -13.480 8.285 1.00 86.12 171 PRO A CA 1
ATOM 1332 C C . PRO A 1 171 ? 13.440 -13.032 6.914 1.00 86.12 171 PRO A C 1
ATOM 1334 O O . PRO A 1 171 ? 14.200 -12.915 5.953 1.00 86.12 171 PRO A O 1
ATOM 1337 N N . CYS A 1 172 ? 12.140 -12.747 6.793 1.00 85.50 172 CYS A N 1
ATOM 1338 C CA . CYS A 1 172 ? 11.558 -12.263 5.537 1.00 85.50 172 CYS A CA 1
ATOM 1339 C C . CYS A 1 172 ? 12.004 -10.837 5.203 1.00 85.50 172 CYS A C 1
ATOM 1341 O O . CYS A 1 172 ? 12.182 -10.517 4.027 1.00 85.50 172 CYS A O 1
ATOM 1343 N N . MET A 1 173 ? 12.199 -9.988 6.214 1.00 86.62 173 MET A N 1
ATOM 1344 C CA . MET A 1 173 ? 12.778 -8.658 6.029 1.00 86.62 173 MET A CA 1
ATOM 1345 C C . MET A 1 173 ? 14.214 -8.760 5.515 1.00 86.62 173 MET A C 1
ATOM 1347 O O . MET A 1 173 ? 14.568 -8.069 4.557 1.00 86.62 173 MET A O 1
ATOM 1351 N N . ALA A 1 174 ? 15.020 -9.656 6.091 1.00 86.94 174 ALA A N 1
ATOM 1352 C CA . ALA A 1 174 ? 16.381 -9.915 5.638 1.00 86.94 174 ALA A CA 1
ATOM 1353 C C . ALA A 1 174 ? 16.409 -10.405 4.180 1.00 86.94 174 ALA A C 1
ATOM 1355 O O . ALA A 1 174 ? 17.129 -9.832 3.363 1.00 86.94 174 ALA A O 1
ATOM 1356 N N . ARG A 1 175 ? 15.556 -11.379 3.821 1.00 88.25 175 ARG A N 1
ATOM 1357 C CA . ARG A 1 175 ? 15.440 -11.888 2.443 1.00 88.25 175 ARG A CA 1
ATOM 1358 C C . ARG A 1 175 ? 15.071 -10.789 1.445 1.00 88.25 175 ARG A C 1
ATOM 1360 O O . ARG A 1 175 ? 15.785 -10.597 0.470 1.00 88.25 175 ARG A O 1
ATOM 1367 N N . ARG A 1 176 ? 14.015 -10.012 1.712 1.00 86.38 176 ARG A N 1
ATOM 1368 C CA . ARG A 1 176 ? 13.604 -8.901 0.829 1.00 86.38 176 ARG A CA 1
ATOM 1369 C C . ARG A 1 176 ? 14.687 -7.837 0.685 1.00 86.38 176 ARG A C 1
ATOM 1371 O O . ARG A 1 176 ? 14.846 -7.242 -0.377 1.00 86.38 176 ARG A O 1
ATOM 1378 N N . THR A 1 177 ? 15.420 -7.574 1.764 1.00 87.94 177 THR A N 1
ATOM 1379 C CA . THR A 1 177 ? 16.544 -6.633 1.735 1.00 87.94 177 THR A CA 1
ATOM 1380 C C . THR A 1 177 ? 17.650 -7.144 0.818 1.00 87.94 177 THR A C 1
ATOM 1382 O O . THR A 1 177 ? 18.194 -6.362 0.041 1.00 87.94 177 THR A O 1
ATOM 1385 N N . GLN A 1 178 ? 17.946 -8.443 0.870 1.00 92.88 178 GLN A N 1
ATOM 1386 C CA . GLN A 1 178 ? 18.927 -9.084 0.002 1.00 92.88 178 GLN A CA 1
ATOM 1387 C C . GLN A 1 178 ? 18.485 -9.074 -1.470 1.00 92.88 178 GLN A C 1
ATOM 1389 O O . GLN A 1 178 ? 19.221 -8.564 -2.308 1.00 92.88 178 GLN A O 1
ATOM 1394 N N . GLU A 1 179 ? 17.256 -9.500 -1.772 1.00 89.62 179 GLU A N 1
ATOM 1395 C CA . GLU A 1 179 ? 16.686 -9.472 -3.132 1.00 89.62 179 GLU A CA 1
ATOM 1396 C C . GLU A 1 179 ? 16.735 -8.061 -3.741 1.00 89.62 179 GLU A C 1
ATOM 1398 O O . GLU A 1 179 ? 17.076 -7.877 -4.908 1.00 89.62 179 GLU A O 1
ATOM 1403 N N . ARG A 1 180 ? 16.445 -7.027 -2.939 1.00 90.12 180 ARG A N 1
ATOM 1404 C CA . ARG A 1 180 ? 16.521 -5.630 -3.386 1.00 90.12 180 ARG A CA 1
ATOM 1405 C C . ARG A 1 180 ? 17.953 -5.192 -3.694 1.00 90.12 180 ARG A C 1
ATOM 1407 O O . ARG A 1 180 ? 18.148 -4.416 -4.628 1.00 90.12 180 ARG A O 1
ATOM 1414 N N . ARG A 1 181 ? 18.937 -5.641 -2.907 1.00 92.06 181 ARG A N 1
ATOM 1415 C CA . ARG A 1 181 ? 20.359 -5.357 -3.162 1.00 92.06 181 ARG A CA 1
ATOM 1416 C C . ARG A 1 181 ? 20.811 -6.018 -4.457 1.00 92.06 181 ARG A C 1
ATOM 1418 O O . ARG A 1 181 ? 21.337 -5.324 -5.318 1.00 92.06 181 ARG A O 1
ATOM 1425 N N . GLU A 1 182 ? 20.503 -7.297 -4.636 1.00 93.00 182 GLU A N 1
ATOM 1426 C CA . GLU A 1 182 ? 20.840 -8.054 -5.847 1.00 93.00 182 GLU A CA 1
ATOM 1427 C C . GLU A 1 182 ? 20.189 -7.448 -7.098 1.00 93.00 182 GLU A C 1
ATOM 1429 O O . GLU A 1 182 ? 20.860 -7.226 -8.106 1.00 93.00 182 GLU A O 1
ATOM 1434 N N . ALA A 1 183 ? 18.906 -7.081 -7.023 1.00 89.44 183 ALA A N 1
ATOM 1435 C CA . ALA A 1 183 ? 18.214 -6.404 -8.118 1.00 89.44 183 ALA A CA 1
ATOM 1436 C C . ALA A 1 183 ? 18.843 -5.039 -8.452 1.00 89.44 183 ALA A C 1
ATOM 1438 O O . ALA A 1 183 ? 18.954 -4.671 -9.622 1.00 89.44 183 ALA A O 1
ATOM 1439 N N . HIS A 1 184 ? 19.278 -4.285 -7.437 1.00 92.00 184 HIS A N 1
ATOM 1440 C CA . HIS A 1 184 ? 19.955 -3.009 -7.647 1.00 92.00 184 HIS A CA 1
ATOM 1441 C C . HIS A 1 184 ? 21.333 -3.186 -8.295 1.00 92.00 184 HIS A C 1
ATOM 1443 O O . HIS A 1 184 ? 21.660 -2.458 -9.231 1.00 92.00 184 HIS A O 1
ATOM 1449 N N . GLU A 1 185 ? 22.121 -4.159 -7.842 1.00 95.44 185 GLU A N 1
ATOM 1450 C CA . GLU A 1 185 ? 23.423 -4.489 -8.427 1.00 95.44 185 GLU A CA 1
ATOM 1451 C C . GLU A 1 185 ? 23.286 -4.954 -9.883 1.00 95.44 185 GLU A C 1
ATOM 1453 O O . GLU A 1 185 ? 24.027 -4.484 -10.750 1.00 95.44 185 GLU A O 1
ATOM 1458 N N . ALA A 1 186 ? 22.293 -5.798 -10.179 1.00 93.00 186 ALA A N 1
ATOM 1459 C CA . ALA A 1 186 ? 21.984 -6.236 -11.537 1.00 93.00 186 ALA A CA 1
ATOM 1460 C C . ALA A 1 186 ? 21.586 -5.057 -12.441 1.00 93.00 186 ALA A C 1
ATOM 1462 O O . ALA A 1 186 ? 22.113 -4.918 -13.546 1.00 93.00 186 ALA A O 1
ATOM 1463 N N . TRP A 1 187 ? 20.720 -4.164 -11.954 1.00 90.50 187 TRP A N 1
ATOM 1464 C CA . TRP A 1 187 ? 20.339 -2.943 -12.667 1.00 90.50 187 TRP A CA 1
ATOM 1465 C C . TRP A 1 187 ? 21.550 -2.035 -12.939 1.00 90.50 187 TRP A C 1
ATOM 1467 O O . TRP A 1 187 ? 21.737 -1.564 -14.062 1.00 90.50 187 TRP A O 1
ATOM 1477 N N . GLN A 1 188 ? 22.426 -1.836 -11.948 1.00 93.12 188 GLN A N 1
ATOM 1478 C CA . GLN A 1 188 ? 23.657 -1.059 -12.124 1.00 93.12 188 GLN A CA 1
ATOM 1479 C C . GLN A 1 188 ? 24.608 -1.701 -13.144 1.00 93.12 188 GLN A C 1
ATOM 1481 O O . GLN A 1 188 ? 25.235 -0.993 -13.934 1.00 93.12 188 GLN A O 1
ATOM 1486 N N . ALA A 1 189 ? 24.746 -3.030 -13.134 1.00 92.00 189 ALA A N 1
ATOM 1487 C CA . ALA A 1 189 ? 25.569 -3.755 -14.097 1.00 92.00 189 ALA A CA 1
ATOM 1488 C C . ALA A 1 189 ? 25.031 -3.598 -15.527 1.00 92.00 189 ALA A C 1
ATOM 1490 O O . ALA A 1 189 ? 25.804 -3.262 -16.423 1.00 92.00 189 ALA A O 1
ATOM 1491 N N . GLN A 1 190 ? 23.716 -3.739 -15.722 1.00 86.44 190 GLN A N 1
ATOM 1492 C CA . GLN A 1 190 ? 23.064 -3.512 -17.015 1.00 86.44 190 GLN A CA 1
ATOM 1493 C C . GLN A 1 190 ? 23.269 -2.078 -17.512 1.00 86.44 190 GLN A C 1
ATOM 1495 O O . GLN A 1 190 ? 23.666 -1.877 -18.656 1.00 86.44 190 GLN A O 1
ATOM 1500 N N . HIS A 1 191 ? 23.087 -1.076 -16.649 1.00 85.25 191 HIS A N 1
ATOM 1501 C CA . HIS A 1 191 ? 23.314 0.318 -17.031 1.00 85.25 191 HIS A CA 1
ATOM 1502 C C . HIS A 1 191 ? 24.777 0.621 -17.372 1.00 85.25 191 HIS A C 1
ATOM 1504 O O . HIS A 1 191 ? 25.032 1.399 -18.289 1.00 85.25 191 HIS A O 1
ATOM 1510 N N . ARG A 1 192 ? 25.748 0.026 -16.664 1.00 88.75 192 ARG A N 1
ATOM 1511 C CA . ARG A 1 192 ? 27.172 0.157 -17.020 1.00 88.75 192 ARG A CA 1
ATOM 1512 C C . ARG A 1 192 ? 27.475 -0.490 -18.370 1.00 88.75 192 ARG A C 1
ATOM 1514 O O . ARG A 1 192 ? 28.137 0.139 -19.184 1.00 88.75 192 ARG A O 1
ATOM 1521 N N . ALA A 1 193 ? 26.959 -1.694 -18.617 1.00 89.19 193 ALA A N 1
ATOM 1522 C CA . ALA A 1 193 ? 27.146 -2.395 -19.885 1.00 89.19 193 ALA A CA 1
ATOM 1523 C C . ALA A 1 193 ? 26.522 -1.633 -21.067 1.00 89.19 193 ALA A C 1
ATOM 1525 O O . ALA A 1 193 ? 27.164 -1.494 -22.102 1.00 89.19 193 ALA A O 1
ATOM 1526 N N . ALA A 1 194 ? 25.315 -1.081 -20.893 1.00 84.12 194 ALA A N 1
ATOM 1527 C CA . ALA A 1 194 ? 24.667 -0.248 -21.906 1.00 84.12 194 ALA A CA 1
ATOM 1528 C C . ALA A 1 194 ? 25.489 1.014 -22.217 1.00 84.12 194 ALA A C 1
ATOM 1530 O O . ALA A 1 194 ? 25.736 1.312 -23.380 1.00 84.12 194 ALA A O 1
ATOM 1531 N N . ARG A 1 195 ? 25.996 1.706 -21.184 1.00 84.44 195 ARG A N 1
ATOM 1532 C CA . ARG A 1 195 ? 26.864 2.880 -21.376 1.00 84.44 195 ARG A CA 1
ATOM 1533 C C . ARG A 1 195 ? 28.160 2.544 -22.106 1.00 84.44 195 ARG A C 1
ATOM 1535 O O . ARG A 1 195 ? 28.574 3.329 -22.947 1.00 84.44 195 ARG A O 1
ATOM 1542 N N . GLU A 1 196 ? 28.804 1.421 -21.787 1.00 87.12 196 GLU A N 1
ATOM 1543 C CA . GLU A 1 196 ? 30.033 1.027 -22.488 1.00 87.12 196 GLU A CA 1
ATOM 1544 C C . GLU A 1 196 ? 29.747 0.659 -23.950 1.00 87.12 196 GLU A C 1
ATOM 1546 O O . GLU A 1 196 ? 30.482 1.082 -24.835 1.00 87.12 196 GLU A O 1
ATOM 1551 N N . ALA A 1 197 ? 28.634 -0.029 -24.229 1.00 86.12 197 ALA A N 1
ATOM 1552 C CA . ALA A 1 197 ? 28.214 -0.329 -25.598 1.00 86.12 197 ALA A CA 1
ATOM 1553 C C . ALA A 1 197 ? 27.923 0.943 -26.420 1.00 86.12 197 ALA A C 1
ATOM 1555 O O . ALA A 1 197 ? 28.270 1.009 -27.601 1.00 86.12 197 ALA A O 1
ATOM 1556 N N . ASP A 1 198 ? 27.320 1.963 -25.804 1.00 84.12 198 ASP A N 1
ATOM 1557 C CA . ASP A 1 198 ? 27.098 3.262 -26.447 1.00 84.12 198 ASP A CA 1
ATOM 1558 C C . ASP A 1 198 ? 28.417 4.004 -26.690 1.00 84.12 198 ASP A C 1
ATOM 1560 O O . ASP A 1 198 ? 28.646 4.478 -27.803 1.00 84.12 198 ASP A O 1
ATOM 1564 N N . LYS A 1 199 ? 29.334 4.014 -25.709 1.00 84.25 199 LYS A N 1
ATOM 1565 C CA . LYS A 1 199 ? 30.692 4.553 -25.893 1.00 84.25 199 LYS A CA 1
ATOM 1566 C C . LYS A 1 199 ? 31.417 3.866 -27.047 1.00 84.25 199 LYS A C 1
ATOM 1568 O O . LYS A 1 199 ? 32.023 4.546 -27.867 1.00 84.25 199 LYS A O 1
ATOM 1573 N N . ASP A 1 200 ? 31.368 2.540 -27.143 1.00 87.81 200 ASP A N 1
ATOM 1574 C CA . ASP A 1 200 ? 32.049 1.803 -28.211 1.00 87.81 200 ASP A CA 1
ATOM 1575 C C . ASP A 1 200 ? 31.464 2.106 -29.596 1.00 87.81 200 ASP A C 1
ATOM 1577 O O . ASP A 1 200 ? 32.219 2.287 -30.556 1.00 87.81 200 ASP A O 1
ATOM 1581 N N . ARG A 1 201 ? 30.136 2.246 -29.699 1.00 85.62 201 ARG A N 1
ATOM 1582 C CA . ARG A 1 201 ? 29.465 2.698 -30.926 1.00 85.62 201 ARG A CA 1
ATOM 1583 C C . ARG A 1 201 ? 29.919 4.104 -31.323 1.00 85.62 201 ARG A C 1
ATOM 1585 O O . ARG A 1 201 ? 30.318 4.318 -32.469 1.00 85.62 201 ARG A O 1
ATOM 1592 N N . ASP A 1 202 ? 29.912 5.032 -30.367 1.00 86.25 202 ASP A N 1
ATOM 1593 C CA . ASP A 1 202 ? 30.344 6.413 -30.577 1.00 86.25 202 ASP A CA 1
ATOM 1594 C C . ASP A 1 202 ? 31.830 6.480 -30.966 1.00 86.25 202 ASP A C 1
ATOM 1596 O O . ASP A 1 202 ? 32.180 7.201 -31.898 1.00 86.25 202 ASP A O 1
ATOM 1600 N N . ARG A 1 203 ? 32.714 5.687 -30.337 1.00 88.88 203 ARG A N 1
ATOM 1601 C CA . ARG A 1 203 ? 34.149 5.610 -30.684 1.00 88.88 203 ARG A CA 1
ATOM 1602 C C . ARG A 1 203 ? 34.361 5.241 -32.148 1.00 88.88 203 ARG A C 1
ATOM 1604 O O . ARG A 1 203 ? 35.181 5.872 -32.816 1.00 88.88 203 ARG A O 1
ATOM 1611 N N . VAL A 1 204 ? 33.659 4.218 -32.643 1.00 88.81 204 VAL A N 1
ATOM 1612 C CA . VAL A 1 204 ? 33.771 3.777 -34.044 1.00 88.81 204 VAL A CA 1
ATOM 1613 C C . VAL A 1 204 ? 33.364 4.911 -34.981 1.00 88.81 204 VAL A C 1
ATOM 1615 O O . VAL A 1 204 ? 34.149 5.293 -35.849 1.00 88.81 204 VAL A O 1
ATOM 1618 N N . TRP A 1 205 ? 32.200 5.514 -34.743 1.00 89.69 205 TRP A N 1
ATOM 1619 C CA . TRP A 1 205 ? 31.703 6.614 -35.566 1.00 89.69 205 TRP A CA 1
ATOM 1620 C C . TRP A 1 205 ? 32.633 7.838 -35.532 1.00 89.69 205 TRP A C 1
ATOM 1622 O O . TRP A 1 205 ? 32.987 8.378 -36.579 1.00 89.69 205 TRP A O 1
ATOM 1632 N N . ILE A 1 206 ? 33.110 8.248 -34.350 1.00 86.69 206 ILE A N 1
ATOM 1633 C CA . ILE A 1 206 ? 34.044 9.375 -34.187 1.00 86.69 206 ILE A CA 1
ATOM 1634 C C . ILE A 1 206 ? 35.324 9.138 -34.996 1.00 86.69 206 ILE A C 1
ATOM 1636 O O . ILE A 1 206 ? 35.766 10.033 -35.719 1.00 86.69 206 ILE A O 1
ATOM 1640 N N . ARG A 1 207 ? 35.914 7.936 -34.920 1.00 85.88 207 ARG A N 1
ATOM 1641 C CA . ARG A 1 207 ? 37.126 7.594 -35.685 1.00 85.88 207 ARG A CA 1
ATOM 1642 C C . ARG A 1 207 ? 36.901 7.676 -37.188 1.00 85.88 207 ARG A C 1
ATOM 1644 O O . ARG A 1 207 ? 37.773 8.188 -37.892 1.00 85.88 207 ARG A O 1
ATOM 1651 N N . GLU A 1 208 ? 35.763 7.191 -37.675 1.00 89.38 208 GLU A N 1
ATOM 1652 C CA . GLU A 1 208 ? 35.396 7.285 -39.090 1.00 89.38 208 GLU A CA 1
ATOM 1653 C C . GLU A 1 208 ? 35.302 8.748 -39.540 1.00 89.38 208 GLU A C 1
ATOM 1655 O O . GLU A 1 208 ? 35.905 9.119 -40.550 1.00 89.38 208 GLU A O 1
ATOM 1660 N N . GLN A 1 209 ? 34.632 9.605 -38.761 1.00 88.12 209 GLN A N 1
ATOM 1661 C CA . GLN A 1 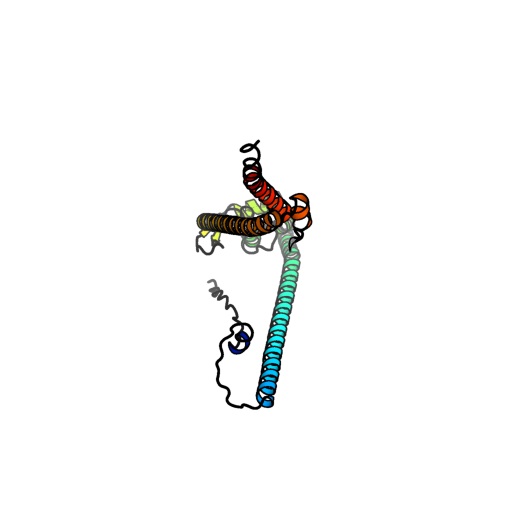209 ? 34.493 11.024 -39.100 1.00 88.12 209 GLN A CA 1
ATOM 1662 C C . GLN A 1 209 ? 35.835 11.775 -39.071 1.00 88.12 209 GLN A C 1
ATOM 1664 O O . GLN A 1 209 ? 36.127 12.548 -39.987 1.00 88.12 209 GLN A O 1
ATOM 1669 N N . LEU A 1 210 ? 36.677 11.531 -38.059 1.00 81.81 210 LEU A N 1
ATOM 1670 C CA . LEU A 1 210 ? 38.010 12.142 -37.968 1.00 81.81 210 LEU A CA 1
ATOM 1671 C C . LEU A 1 210 ? 38.930 11.676 -39.109 1.00 81.81 210 LEU A C 1
ATOM 1673 O O . LEU A 1 210 ? 39.675 12.475 -39.677 1.00 81.81 210 LEU A O 1
ATOM 1677 N N . SER A 1 211 ? 38.854 10.397 -39.490 1.00 83.81 211 SER A N 1
ATOM 1678 C CA . SER A 1 211 ? 39.623 9.840 -40.614 1.00 83.81 211 SER A CA 1
ATOM 1679 C C . SER A 1 211 ? 39.158 10.386 -41.967 1.00 83.81 211 SER A C 1
ATOM 1681 O O . SER A 1 211 ? 39.975 10.548 -42.871 1.00 83.81 211 SER A O 1
ATOM 1683 N N . ALA A 1 212 ? 37.877 10.749 -42.091 1.00 86.25 212 ALA A N 1
ATOM 1684 C CA . ALA A 1 212 ? 37.327 11.467 -43.242 1.00 86.25 212 ALA A CA 1
ATOM 1685 C C . ALA A 1 212 ? 37.746 12.954 -43.300 1.00 86.25 212 ALA A C 1
ATOM 1687 O O . ALA A 1 212 ? 37.319 13.680 -44.197 1.00 86.25 212 ALA A O 1
ATOM 1688 N N . GLY A 1 213 ? 38.579 13.418 -42.362 1.00 84.25 213 GLY A N 1
ATOM 1689 C CA . GLY A 1 213 ? 39.130 14.771 -42.343 1.00 84.25 213 GLY A CA 1
ATOM 1690 C C . GLY A 1 213 ? 38.234 15.817 -41.685 1.00 84.25 213 GLY A C 1
ATOM 1691 O O . GLY A 1 213 ? 38.574 16.998 -41.742 1.00 84.25 213 GLY A O 1
ATOM 1692 N N . ARG A 1 214 ? 37.125 15.415 -41.047 1.00 83.56 214 ARG A N 1
ATOM 1693 C CA . ARG A 1 214 ? 36.290 16.349 -40.281 1.00 83.56 214 ARG A CA 1
ATOM 1694 C C . ARG A 1 214 ? 37.006 16.813 -39.023 1.00 83.56 214 ARG A C 1
ATOM 1696 O O . ARG A 1 214 ? 37.686 16.041 -38.345 1.00 83.56 214 ARG A O 1
ATOM 1703 N N . THR A 1 215 ? 36.814 18.083 -38.701 1.00 84.69 215 THR A N 1
ATOM 1704 C CA . THR A 1 215 ? 37.306 18.678 -37.461 1.00 84.69 215 THR A CA 1
ATOM 1705 C C . THR A 1 215 ? 36.490 18.196 -36.260 1.00 84.69 215 THR A C 1
ATOM 1707 O O . THR A 1 215 ? 35.309 17.862 -36.402 1.00 84.69 215 THR A O 1
ATOM 1710 N N . PRO A 1 216 ? 37.068 18.183 -35.051 1.00 82.31 216 PRO A N 1
ATOM 1711 C CA . PRO A 1 216 ? 36.359 17.760 -33.845 1.00 82.31 216 PRO A CA 1
ATOM 1712 C C . PRO A 1 216 ? 35.059 18.538 -33.589 1.00 82.31 216 PRO A C 1
ATOM 1714 O O . PRO A 1 216 ? 34.061 17.971 -33.139 1.00 82.31 216 PRO A O 1
ATOM 1717 N N . GLU A 1 217 ? 35.042 19.831 -33.914 1.00 81.94 217 GLU A N 1
ATOM 1718 C CA . GLU A 1 217 ? 33.869 20.695 -33.807 1.00 81.94 217 GLU A CA 1
ATOM 1719 C C . GLU A 1 217 ? 32.756 20.290 -34.784 1.00 81.94 217 GLU A C 1
ATOM 1721 O O . GLU A 1 217 ? 31.578 20.367 -34.432 1.00 81.94 217 GLU A O 1
ATOM 1726 N N . GLU A 1 218 ? 33.101 19.837 -35.990 1.00 83.12 218 GLU A N 1
ATOM 1727 C CA . GLU A 1 218 ? 32.141 19.335 -36.981 1.00 83.12 218 GLU A CA 1
ATOM 1728 C C . GLU A 1 218 ? 31.595 17.959 -36.594 1.00 83.12 218 GLU A C 1
ATOM 1730 O O . GLU A 1 218 ? 30.393 17.718 -36.726 1.00 83.12 218 GLU A O 1
ATOM 1735 N N . VAL A 1 219 ? 32.447 17.076 -36.062 1.00 82.56 219 VAL A N 1
ATOM 1736 C CA . VAL A 1 219 ? 32.033 15.774 -35.511 1.00 82.56 219 VAL A CA 1
ATOM 1737 C C . VAL A 1 219 ? 31.047 15.979 -34.360 1.00 82.56 219 VAL A C 1
ATOM 1739 O O . VAL A 1 219 ? 29.982 15.375 -34.342 1.00 82.56 219 VAL A O 1
ATOM 1742 N N . SER A 1 220 ? 31.338 16.913 -33.454 1.00 84.06 220 SER A N 1
ATOM 1743 C CA . SER A 1 220 ? 30.462 17.231 -32.323 1.00 84.06 220 SER A CA 1
ATOM 1744 C C . SER A 1 220 ? 29.106 17.816 -32.734 1.00 84.06 220 SER A C 1
ATOM 1746 O O . SER A 1 220 ? 28.080 17.468 -32.155 1.00 84.06 220 SER A O 1
ATOM 1748 N N . ARG A 1 221 ? 29.071 18.681 -33.757 1.00 83.06 221 ARG A N 1
ATOM 1749 C CA . ARG A 1 221 ? 27.818 19.283 -34.253 1.00 83.06 221 ARG A CA 1
ATOM 1750 C C . ARG A 1 221 ? 26.962 18.337 -35.088 1.00 83.06 221 ARG A C 1
ATOM 1752 O O . ARG A 1 221 ? 25.762 18.559 -35.174 1.00 83.06 221 ARG A O 1
ATOM 1759 N N . SER A 1 222 ? 27.578 17.351 -35.739 1.00 82.00 222 SER A N 1
ATOM 1760 C CA . SER A 1 222 ? 26.881 16.381 -36.596 1.00 82.00 222 SER A CA 1
ATOM 1761 C C . SER A 1 222 ? 26.418 15.132 -35.852 1.00 82.00 222 SER A C 1
ATOM 1763 O O . SER A 1 222 ? 25.740 14.296 -36.443 1.00 82.00 222 SER A O 1
ATOM 1765 N N . TRP A 1 223 ? 26.763 15.012 -34.570 1.00 81.38 223 TRP A N 1
ATOM 1766 C CA . TRP A 1 223 ? 26.241 13.962 -33.715 1.00 81.38 223 TRP A CA 1
ATOM 1767 C C . TRP A 1 223 ? 24.831 14.327 -33.237 1.00 81.38 223 TRP A C 1
ATOM 1769 O O . TRP A 1 223 ? 24.638 15.218 -32.404 1.00 81.38 223 TRP A O 1
ATOM 1779 N N . GLU A 1 224 ? 23.840 13.630 -33.786 1.00 71.25 224 GLU A N 1
ATOM 1780 C CA . GLU A 1 224 ? 22.445 13.692 -33.362 1.00 71.25 224 GLU A CA 1
ATOM 1781 C C . GLU A 1 224 ? 22.112 12.401 -32.609 1.00 71.25 224 GLU A C 1
ATOM 1783 O O . GLU A 1 224 ? 22.047 11.340 -33.230 1.00 71.25 224 GLU A O 1
ATOM 1788 N N . PRO A 1 225 ? 21.932 12.440 -31.278 1.00 66.25 225 PRO A N 1
ATOM 1789 C CA . PRO A 1 225 ? 21.465 11.263 -30.569 1.00 66.25 225 PRO A CA 1
ATOM 1790 C C . PRO A 1 225 ? 19.997 11.003 -30.905 1.00 66.25 225 PRO A C 1
ATOM 1792 O O . PRO A 1 225 ? 19.194 11.938 -30.949 1.00 66.25 225 PRO A O 1
ATOM 1795 N N . ASP A 1 226 ? 19.637 9.724 -31.016 1.00 63.72 226 ASP A N 1
ATOM 1796 C CA . ASP A 1 226 ? 18.247 9.272 -31.166 1.00 63.72 226 ASP A CA 1
ATOM 1797 C C . ASP A 1 226 ? 17.349 9.714 -29.985 1.00 63.72 226 ASP A C 1
ATOM 1799 O O . ASP A 1 226 ? 16.126 9.765 -30.103 1.00 63.72 226 ASP A O 1
ATOM 1803 N N . GLU A 1 227 ? 17.948 10.097 -28.849 1.00 55.41 227 GLU A N 1
ATOM 1804 C CA . GLU A 1 227 ? 17.259 10.638 -27.676 1.00 55.41 227 GLU A CA 1
ATOM 1805 C C . GLU A 1 227 ? 17.833 11.995 -27.233 1.00 55.41 227 GLU A C 1
ATOM 1807 O O . GLU A 1 227 ? 19.044 12.189 -27.119 1.00 55.41 227 GLU A O 1
ATOM 1812 N N . THR A 1 228 ? 16.964 12.939 -26.851 1.00 56.25 228 THR A N 1
ATOM 1813 C CA . THR A 1 228 ? 17.322 14.275 -26.322 1.00 56.25 228 THR A CA 1
ATOM 1814 C C . THR A 1 228 ? 17.909 14.245 -24.898 1.00 56.25 228 THR A C 1
ATOM 1816 O O . THR A 1 228 ? 17.668 15.147 -24.093 1.00 56.25 228 THR A O 1
ATOM 1819 N N . SER A 1 229 ? 18.658 13.203 -24.540 1.00 68.56 229 SER A N 1
ATOM 1820 C CA . SER A 1 229 ? 19.214 13.019 -23.201 1.00 68.56 229 SER A CA 1
ATOM 1821 C C . SER A 1 229 ? 20.503 13.825 -23.015 1.00 68.56 229 SER A C 1
ATOM 1823 O O . SER A 1 229 ? 21.492 13.653 -23.733 1.00 68.56 229 SER A O 1
ATOM 1825 N N . SER A 1 230 ? 20.526 14.695 -22.000 1.00 73.00 230 SER A N 1
ATOM 1826 C CA . SER A 1 230 ? 21.727 15.438 -21.586 1.00 73.00 230 SER A CA 1
ATOM 1827 C C . SER A 1 230 ? 22.877 14.515 -21.165 1.00 73.00 230 SER A C 1
ATOM 1829 O O . SER A 1 230 ? 24.042 14.878 -21.325 1.00 73.00 230 SER A O 1
ATOM 1831 N N . LEU A 1 231 ? 22.561 13.306 -20.686 1.00 75.94 231 LEU A N 1
ATOM 1832 C CA . LEU A 1 231 ? 23.539 12.279 -20.335 1.00 75.94 231 LEU A CA 1
ATOM 1833 C C . LEU A 1 231 ? 24.208 11.679 -21.579 1.00 75.94 231 LEU A C 1
ATOM 1835 O O . LEU A 1 231 ? 25.422 11.506 -21.571 1.00 75.94 231 LEU A O 1
ATOM 1839 N N . ALA A 1 232 ? 23.452 11.425 -22.651 1.00 76.75 232 ALA A N 1
ATOM 1840 C CA . ALA A 1 232 ? 24.009 10.913 -23.904 1.00 76.75 232 ALA A CA 1
ATOM 1841 C C . ALA A 1 232 ? 25.018 11.911 -24.497 1.00 76.75 232 ALA A C 1
ATOM 1843 O O . ALA A 1 232 ? 26.139 11.543 -24.831 1.00 76.75 232 ALA A O 1
ATOM 1844 N N . ARG A 1 233 ? 24.676 13.209 -24.504 1.00 79.88 233 ARG A N 1
ATOM 1845 C CA . ARG A 1 233 ? 25.596 14.289 -24.917 1.00 79.88 233 ARG A CA 1
ATOM 1846 C C . ARG A 1 233 ? 26.873 14.342 -24.077 1.00 79.88 233 ARG A C 1
ATOM 1848 O O . ARG A 1 233 ? 27.943 14.630 -24.609 1.00 79.88 233 ARG A O 1
ATOM 1855 N N . ALA A 1 234 ? 26.768 14.102 -22.769 1.00 80.88 234 ALA A N 1
ATOM 1856 C CA . ALA A 1 234 ? 27.925 14.087 -21.879 1.00 80.88 234 ALA A CA 1
ATOM 1857 C C . ALA A 1 234 ? 28.850 12.893 -22.167 1.00 80.88 234 ALA A C 1
ATOM 1859 O O . ALA A 1 234 ? 30.059 13.088 -22.276 1.00 80.88 234 ALA A O 1
ATOM 1860 N N . ILE A 1 235 ? 28.278 11.698 -22.354 1.00 81.12 235 ILE A N 1
ATOM 1861 C CA . ILE A 1 235 ? 29.014 10.469 -22.693 1.00 81.12 235 ILE A CA 1
ATOM 1862 C C . ILE A 1 235 ? 29.705 10.608 -24.052 1.00 81.12 235 ILE A C 1
ATOM 1864 O O . ILE A 1 235 ? 30.895 10.316 -24.169 1.00 81.12 235 ILE A O 1
ATOM 1868 N N . PHE A 1 236 ? 29.004 11.122 -25.063 1.00 84.62 236 PHE A N 1
ATOM 1869 C CA . PHE A 1 236 ? 29.588 11.362 -26.378 1.00 84.62 236 PHE A CA 1
ATOM 1870 C C . PHE A 1 236 ? 30.750 12.359 -26.312 1.00 84.62 236 PHE A C 1
ATOM 1872 O O . PHE A 1 236 ? 31.820 12.114 -26.864 1.00 84.62 236 PHE A O 1
ATOM 1879 N N . ARG A 1 237 ? 30.586 13.473 -25.584 1.00 85.38 237 ARG A N 1
ATOM 1880 C CA . ARG A 1 237 ? 31.653 14.470 -25.419 1.00 85.38 237 ARG A CA 1
ATOM 1881 C C . ARG A 1 237 ? 32.880 13.886 -24.720 1.00 85.38 237 ARG A C 1
ATOM 1883 O O . ARG A 1 237 ? 33.997 14.179 -25.136 1.00 85.38 237 ARG A O 1
ATOM 1890 N N . GLU A 1 238 ? 32.682 13.093 -23.670 1.00 86.44 238 GLU A N 1
ATOM 1891 C CA . GLU A 1 238 ? 33.760 12.367 -22.989 1.00 86.44 238 GLU A CA 1
ATOM 1892 C C . GLU A 1 238 ? 34.496 11.449 -23.975 1.00 86.44 238 GLU A C 1
ATOM 1894 O O . GLU A 1 238 ? 35.716 11.523 -24.100 1.00 86.44 238 GLU A O 1
ATOM 1899 N N . THR A 1 239 ? 33.745 10.675 -24.758 1.00 86.62 239 THR A N 1
ATOM 1900 C CA . THR A 1 239 ? 34.273 9.735 -25.756 1.00 86.62 239 THR A CA 1
ATOM 1901 C C . THR A 1 239 ? 35.043 10.440 -26.877 1.00 86.62 239 THR A C 1
ATOM 1903 O O . THR A 1 239 ? 36.124 10.001 -27.267 1.00 86.62 239 THR A O 1
ATOM 1906 N N . LEU A 1 240 ? 34.539 11.578 -27.361 1.00 85.44 240 LEU A N 1
ATOM 1907 C CA . LEU A 1 240 ? 35.226 12.420 -28.338 1.00 85.44 240 LEU A CA 1
ATOM 1908 C C . LEU A 1 240 ? 36.561 12.924 -27.789 1.00 85.44 240 LEU A C 1
ATOM 1910 O O . LEU A 1 240 ? 37.569 12.840 -28.481 1.00 85.44 240 LEU A O 1
ATOM 1914 N N . LEU A 1 241 ? 36.604 13.395 -26.541 1.00 86.81 241 LEU A N 1
ATOM 1915 C CA . LEU A 1 241 ? 37.852 13.840 -25.915 1.00 86.81 241 LEU A CA 1
ATOM 1916 C C . LEU A 1 241 ? 38.857 12.690 -25.739 1.00 86.81 241 LEU A C 1
ATOM 1918 O O . LEU A 1 241 ? 40.043 12.887 -26.009 1.00 86.81 241 LEU A O 1
ATOM 1922 N N . GLU A 1 242 ? 38.396 11.499 -25.340 1.00 87.25 242 GLU A N 1
ATOM 1923 C CA . GLU A 1 242 ? 39.234 10.294 -25.252 1.00 87.25 242 GLU A CA 1
ATOM 1924 C C . GLU A 1 242 ? 39.875 9.946 -26.607 1.00 87.25 242 GLU A C 1
ATOM 1926 O O . GLU A 1 242 ? 41.075 9.671 -26.676 1.00 87.25 242 GLU A O 1
ATOM 1931 N N . GLU A 1 243 ? 39.104 9.978 -27.696 1.00 85.38 243 GLU A N 1
ATOM 1932 C CA . GLU A 1 243 ? 39.604 9.652 -29.036 1.00 85.38 243 GLU A CA 1
ATOM 1933 C C . GLU A 1 243 ? 40.509 10.749 -29.614 1.00 85.38 243 GLU A C 1
ATOM 1935 O O . GLU A 1 243 ? 41.538 10.440 -30.219 1.00 85.38 243 GLU A O 1
ATOM 1940 N N . LEU A 1 244 ? 40.221 12.029 -29.360 1.00 81.81 244 LEU A N 1
ATOM 1941 C CA . LEU A 1 244 ? 41.113 13.127 -29.750 1.00 81.81 244 LEU A CA 1
ATOM 1942 C C . LEU A 1 244 ? 42.469 13.036 -29.051 1.00 81.81 244 LEU A C 1
ATOM 1944 O O . LEU A 1 244 ? 43.504 13.203 -29.699 1.00 81.81 244 LEU A O 1
ATOM 1948 N N . ALA A 1 245 ? 42.481 12.713 -27.756 1.00 82.88 245 ALA A N 1
ATOM 1949 C CA . ALA A 1 245 ? 43.716 12.512 -27.004 1.00 82.88 245 ALA A CA 1
ATOM 1950 C C . ALA A 1 245 ? 44.566 11.358 -27.570 1.00 82.88 245 ALA A C 1
ATOM 1952 O O . ALA A 1 245 ? 45.792 11.413 -27.502 1.00 82.88 245 ALA A O 1
ATOM 1953 N N . ARG A 1 246 ? 43.935 10.338 -28.169 1.00 80.00 246 ARG A N 1
ATOM 1954 C CA . ARG A 1 246 ? 44.617 9.229 -28.863 1.00 80.00 246 ARG A CA 1
ATOM 1955 C C . ARG A 1 246 ? 45.084 9.593 -30.273 1.00 80.00 246 ARG A C 1
ATOM 1957 O O . ARG A 1 246 ? 46.067 9.029 -30.746 1.00 80.00 246 ARG A O 1
ATOM 1964 N N . TRP A 1 247 ? 44.404 10.520 -30.942 1.00 67.56 247 TRP A N 1
ATOM 1965 C CA . TRP A 1 247 ? 44.675 10.894 -32.332 1.00 67.56 247 TRP A CA 1
ATOM 1966 C C . TRP A 1 247 ? 45.762 11.974 -32.472 1.00 67.56 247 TRP A C 1
ATOM 1968 O O . TRP A 1 247 ? 46.634 11.866 -33.337 1.00 67.56 247 TRP A O 1
ATOM 1978 N N . ILE A 1 248 ? 45.781 12.974 -31.584 1.00 62.31 248 ILE A N 1
ATOM 1979 C CA . ILE A 1 248 ? 46.750 14.090 -31.593 1.00 62.31 248 ILE A CA 1
ATOM 1980 C C . ILE A 1 248 ? 48.234 13.638 -31.542 1.00 62.31 248 ILE A C 1
ATOM 1982 O O . ILE A 1 248 ? 49.041 14.226 -32.266 1.00 62.31 248 ILE A O 1
ATOM 1986 N N . PRO A 1 249 ? 48.633 12.561 -30.830 1.00 51.62 249 PRO A N 1
ATOM 1987 C CA . PRO A 1 249 ? 50.016 12.068 -30.846 1.00 51.62 249 PRO A CA 1
ATOM 1988 C C . PRO A 1 249 ? 50.504 11.552 -32.211 1.00 51.62 249 PRO A C 1
ATOM 1990 O O . PRO A 1 249 ? 51.707 11.434 -32.420 1.00 51.62 249 PRO A O 1
ATOM 1993 N N . SER A 1 250 ? 49.607 11.251 -33.158 1.00 50.12 250 SER A N 1
ATOM 1994 C CA . SER A 1 250 ? 49.978 10.666 -34.458 1.00 50.12 250 SER A CA 1
ATOM 1995 C C . SER A 1 250 ? 50.201 11.688 -35.584 1.00 50.12 250 SER A C 1
ATOM 1997 O O . SER A 1 250 ? 50.750 11.333 -36.627 1.00 50.12 250 SER A O 1
ATOM 1999 N N . ARG A 1 251 ? 49.855 12.970 -35.374 1.00 47.56 251 ARG A N 1
ATOM 2000 C CA . ARG A 1 251 ? 50.089 14.057 -36.350 1.00 47.56 251 ARG A CA 1
ATOM 2001 C C . ARG A 1 251 ? 51.366 14.874 -36.114 1.00 47.56 251 ARG A C 1
ATOM 2003 O O . ARG A 1 251 ? 51.747 15.623 -37.003 1.00 47.56 251 ARG A O 1
ATOM 2010 N N . HIS A 1 252 ? 52.050 14.726 -34.979 1.00 44.94 252 HIS A N 1
ATOM 2011 C CA . HIS A 1 252 ? 53.282 15.477 -34.659 1.00 44.94 252 HIS A CA 1
ATOM 2012 C C . HIS A 1 252 ? 54.583 14.658 -34.785 1.00 44.94 252 HIS A C 1
ATOM 2014 O O . HIS A 1 252 ? 55.601 15.028 -34.217 1.00 44.94 252 HIS A O 1
ATOM 2020 N N . VAL A 1 253 ? 54.579 13.560 -35.553 1.00 44.25 253 VAL A N 1
ATOM 2021 C CA . VAL A 1 253 ? 55.789 12.744 -35.825 1.00 44.25 253 VAL A CA 1
ATOM 2022 C C . VAL A 1 253 ? 56.138 12.704 -37.327 1.00 44.25 253 VAL A C 1
ATOM 2024 O O . VAL A 1 253 ? 56.863 11.832 -37.793 1.00 44.25 253 VAL A O 1
ATOM 2027 N N . ARG A 1 254 ? 55.625 13.640 -38.137 1.00 45.38 254 ARG A N 1
ATOM 2028 C CA . ARG A 1 254 ? 55.936 13.716 -39.581 1.00 45.38 254 ARG A CA 1
ATOM 2029 C C . ARG A 1 254 ? 56.253 15.122 -40.091 1.00 45.38 254 ARG A C 1
ATOM 2031 O O . ARG A 1 254 ? 55.975 15.426 -41.240 1.00 45.38 254 ARG A O 1
ATOM 2038 N N . GLU A 1 255 ? 56.884 15.946 -39.273 1.00 46.28 255 GLU A N 1
ATOM 2039 C CA . GLU A 1 255 ? 57.656 17.096 -39.749 1.00 46.28 255 GLU A CA 1
ATOM 2040 C C . GLU A 1 255 ? 58.992 17.029 -38.991 1.00 46.28 255 GLU A C 1
ATOM 2042 O O . GLU A 1 255 ? 58.973 16.844 -37.779 1.00 46.28 255 GLU A O 1
ATOM 2047 N N . ASP A 1 256 ? 60.114 17.042 -39.723 1.00 47.78 256 ASP A N 1
ATOM 2048 C CA . ASP A 1 256 ? 61.523 16.943 -39.270 1.00 47.78 256 ASP A CA 1
ATOM 2049 C C . ASP A 1 256 ? 62.256 15.598 -39.477 1.00 47.78 256 ASP A C 1
ATOM 2051 O O . ASP A 1 256 ? 62.970 15.111 -38.605 1.00 47.78 256 ASP A O 1
ATOM 2055 N N . VAL A 1 257 ? 62.183 15.027 -40.688 1.00 46.91 257 VAL A N 1
ATOM 2056 C CA . VAL A 1 257 ? 63.334 14.316 -41.292 1.00 46.91 257 VAL A CA 1
ATOM 2057 C C . VAL A 1 257 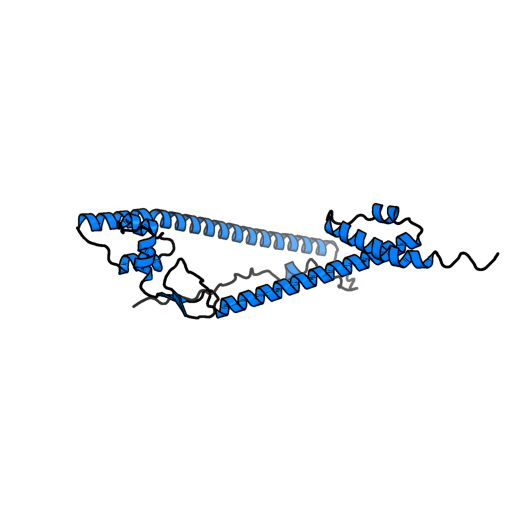? 63.365 14.633 -42.792 1.00 46.91 257 VAL A C 1
ATOM 2059 O O . VAL A 1 257 ? 62.806 13.894 -43.599 1.00 46.91 257 VAL A O 1
ATOM 2062 N N . GLY A 1 258 ? 63.991 15.747 -43.178 1.00 42.69 258 GLY A N 1
ATOM 2063 C CA . GLY A 1 258 ? 64.279 16.043 -44.587 1.00 42.69 258 GLY A CA 1
ATOM 2064 C C . GLY A 1 258 ? 64.225 17.526 -44.938 1.00 42.69 258 GLY A C 1
ATOM 2065 O O . GLY A 1 258 ? 63.214 17.993 -45.454 1.00 42.69 258 GLY A O 1
ATOM 2066 N N . GLY A 1 259 ? 65.330 18.230 -44.695 1.00 35.44 259 GLY A N 1
ATOM 2067 C CA . GLY A 1 259 ? 65.571 19.610 -45.115 1.00 35.44 259 GLY A CA 1
ATOM 2068 C C . GLY A 1 259 ? 66.943 20.069 -44.667 1.00 35.44 259 GLY A C 1
ATOM 2069 O O . GLY A 1 259 ? 67.053 20.413 -43.474 1.00 35.44 259 GLY A O 1
#